Protein AF-A0A8H5KDJ8-F1 (afdb_monomer)

Radius of gyration: 29.82 Å; Cα contacts (8 Å, |Δi|>4): 115; chains: 1; bounding box: 77×49×86 Å

Structure (mmCIF, N/CA/C/O backbone):
data_AF-A0A8H5KDJ8-F1
#
_entry.id   AF-A0A8H5KDJ8-F1
#
loop_
_atom_site.group_PDB
_atom_site.id
_atom_site.type_symbol
_atom_site.label_atom_id
_atom_site.label_alt_id
_atom_site.label_comp_id
_atom_site.label_asym_id
_atom_site.label_entity_id
_atom_site.label_seq_id
_atom_site.pdbx_PDB_ins_code
_atom_site.Cartn_x
_atom_site.Cartn_y
_atom_site.Cartn_z
_atom_site.occupancy
_atom_site.B_iso_or_equiv
_atom_site.auth_seq_id
_atom_site.auth_comp_id
_atom_site.auth_asym_id
_atom_site.auth_atom_id
_atom_site.pdbx_PDB_model_num
ATOM 1 N N . MET A 1 1 ? 24.941 -12.137 -16.148 1.00 37.78 1 MET A N 1
ATOM 2 C CA . MET A 1 1 ? 23.878 -12.342 -15.143 1.00 37.78 1 MET A CA 1
ATOM 3 C C . MET A 1 1 ? 22.574 -12.522 -15.907 1.00 37.78 1 MET A C 1
ATOM 5 O O . MET A 1 1 ? 22.217 -11.586 -16.613 1.00 37.78 1 MET A O 1
ATOM 9 N N . PRO A 1 2 ? 21.933 -13.703 -15.893 1.00 41.03 2 PRO A N 1
ATOM 10 C CA . PRO A 1 2 ? 20.640 -13.880 -16.552 1.00 41.03 2 PRO A CA 1
ATOM 11 C C . PRO A 1 2 ? 19.614 -12.955 -15.890 1.00 41.03 2 PRO A C 1
ATOM 13 O O . PRO A 1 2 ? 19.514 -12.917 -14.663 1.00 41.03 2 PRO A O 1
ATOM 16 N N . GLN A 1 3 ? 18.899 -12.164 -16.691 1.00 50.44 3 GLN A N 1
ATOM 17 C CA . GLN A 1 3 ? 17.773 -11.385 -16.190 1.00 50.44 3 GLN A CA 1
ATOM 18 C C . GLN A 1 3 ? 16.652 -12.367 -15.845 1.00 50.44 3 GLN A C 1
ATOM 20 O O . GLN A 1 3 ? 16.078 -12.988 -16.734 1.00 50.44 3 GLN A O 1
ATOM 25 N N . LEU A 1 4 ? 16.383 -12.552 -14.552 1.00 53.97 4 LEU A N 1
ATOM 26 C CA . LEU A 1 4 ? 15.193 -13.252 -14.078 1.00 53.97 4 LEU A CA 1
ATOM 27 C C . LEU A 1 4 ? 13.969 -12.432 -14.494 1.00 53.97 4 LEU A C 1
ATOM 29 O O . LEU A 1 4 ? 13.607 -11.456 -13.840 1.00 53.97 4 LEU A O 1
ATOM 33 N N . THR A 1 5 ? 13.352 -12.808 -15.608 1.00 63.19 5 THR A N 1
ATOM 34 C CA . THR A 1 5 ? 12.029 -12.323 -15.992 1.00 63.19 5 THR A CA 1
ATOM 35 C C . THR A 1 5 ? 11.000 -13.099 -15.175 1.00 63.19 5 THR A C 1
ATOM 37 O O . THR A 1 5 ? 10.539 -14.151 -15.612 1.00 63.19 5 THR A O 1
ATOM 40 N N . LEU A 1 6 ? 10.682 -12.633 -13.959 1.00 78.38 6 LEU A N 1
ATOM 41 C CA . LEU A 1 6 ? 9.519 -13.159 -13.239 1.00 78.38 6 LEU A CA 1
ATOM 42 C C . LEU A 1 6 ? 8.254 -12.765 -14.010 1.00 78.38 6 LEU A C 1
ATOM 44 O O . LEU A 1 6 ? 7.998 -11.580 -14.230 1.00 78.38 6 LEU A O 1
ATOM 48 N N . ASN A 1 7 ? 7.470 -13.760 -14.410 1.00 85.38 7 ASN A N 1
ATOM 49 C CA . ASN A 1 7 ? 6.150 -13.560 -14.983 1.00 85.38 7 ASN A CA 1
ATOM 50 C C . ASN A 1 7 ? 5.124 -13.492 -13.845 1.00 85.38 7 ASN A C 1
ATOM 52 O O . ASN A 1 7 ? 5.132 -14.332 -12.950 1.00 85.38 7 ASN A O 1
ATOM 56 N N . SER A 1 8 ? 4.233 -12.500 -13.868 1.00 86.31 8 SER A N 1
ATOM 57 C CA . SER A 1 8 ? 3.231 -12.323 -12.812 1.00 86.31 8 SER A CA 1
ATOM 58 C C . SER A 1 8 ? 2.219 -13.468 -12.743 1.00 86.31 8 SER A C 1
ATOM 60 O O . SER A 1 8 ? 1.627 -13.681 -11.690 1.00 86.31 8 SER A O 1
ATOM 62 N N . ALA A 1 9 ? 2.013 -14.192 -13.849 1.00 88.69 9 ALA A N 1
ATOM 63 C CA . ALA A 1 9 ? 1.105 -15.338 -13.907 1.00 88.69 9 ALA A CA 1
ATOM 64 C C . ALA A 1 9 ? 1.587 -16.538 -13.073 1.00 88.69 9 ALA A C 1
ATOM 66 O O . ALA A 1 9 ? 0.766 -17.346 -12.653 1.00 88.69 9 ALA A O 1
ATOM 67 N N . ASP A 1 10 ? 2.895 -16.628 -12.815 1.00 91.31 10 ASP A N 1
ATOM 68 C CA . ASP A 1 10 ? 3.514 -17.739 -12.082 1.00 91.31 10 ASP A CA 1
ATOM 69 C C . ASP A 1 10 ? 3.652 -17.446 -10.577 1.00 91.31 10 ASP A C 1
ATOM 71 O O . ASP A 1 10 ? 4.237 -18.231 -9.832 1.00 91.31 10 ASP A O 1
ATOM 75 N N . ILE A 1 11 ? 3.148 -16.296 -10.124 1.00 92.94 11 ILE A N 1
ATOM 76 C CA . ILE A 1 11 ? 3.270 -15.826 -8.744 1.00 92.94 11 ILE A CA 1
ATOM 77 C C . ILE A 1 11 ? 1.951 -16.041 -8.026 1.00 92.94 11 ILE A C 1
ATOM 79 O O . ILE A 1 11 ? 0.914 -15.558 -8.486 1.00 92.94 11 ILE A O 1
ATOM 83 N N . ASP A 1 12 ? 2.012 -16.703 -6.870 1.00 93.81 12 ASP A N 1
ATOM 84 C CA . ASP A 1 12 ? 0.885 -16.749 -5.947 1.00 93.81 12 ASP A CA 1
ATOM 85 C C . ASP A 1 12 ? 0.607 -15.328 -5.420 1.00 93.81 12 ASP A C 1
ATOM 87 O O . ASP A 1 12 ? 1.445 -14.749 -4.722 1.00 93.81 12 ASP A O 1
ATOM 91 N N . PRO A 1 13 ? -0.555 -14.732 -5.739 1.00 92.19 13 PRO A N 1
ATOM 92 C CA . PRO A 1 13 ? -0.902 -13.399 -5.275 1.00 92.19 13 PRO A CA 1
ATOM 93 C C . PRO A 1 13 ? -1.105 -13.311 -3.764 1.00 92.19 13 PRO A C 1
ATOM 95 O O . PRO A 1 13 ? -1.233 -12.195 -3.271 1.00 92.19 13 PRO A O 1
ATOM 98 N N . LEU A 1 14 ? -1.170 -14.417 -3.021 1.00 92.88 14 LEU A N 1
ATOM 99 C CA . LEU A 1 14 ? -1.292 -14.412 -1.561 1.00 92.88 14 LEU A CA 1
ATOM 100 C C . LEU A 1 14 ? 0.069 -14.471 -0.862 1.00 92.88 14 LEU A C 1
ATOM 102 O O . LEU A 1 14 ? 0.189 -14.001 0.270 1.00 92.88 14 LEU A O 1
ATOM 106 N N . ASP A 1 15 ? 1.110 -14.917 -1.564 1.00 95.44 15 ASP A N 1
ATOM 107 C CA . ASP A 1 15 ? 2.485 -14.902 -1.076 1.00 95.44 15 ASP A CA 1
ATOM 108 C C . ASP A 1 15 ? 3.060 -13.476 -1.129 1.00 95.44 15 ASP A C 1
ATOM 110 O O . ASP A 1 15 ? 3.414 -12.931 -2.181 1.00 95.44 15 ASP A O 1
ATOM 114 N N . THR A 1 16 ? 3.145 -12.852 0.046 1.00 94.44 16 THR A N 1
ATOM 115 C CA . THR A 1 16 ? 3.658 -11.488 0.210 1.00 94.44 16 THR A CA 1
ATOM 116 C C . THR A 1 16 ? 5.099 -11.333 -0.263 1.00 94.44 16 THR A C 1
ATOM 118 O O . THR A 1 16 ? 5.431 -10.317 -0.882 1.00 94.44 16 THR A O 1
ATOM 121 N N . ASP A 1 17 ? 5.953 -12.324 -0.030 1.00 95.56 17 ASP A N 1
ATOM 122 C CA . ASP A 1 17 ? 7.357 -12.237 -0.419 1.00 95.56 17 ASP A CA 1
ATOM 123 C C . ASP A 1 17 ? 7.508 -12.383 -1.933 1.00 95.56 17 ASP A C 1
ATOM 125 O O . ASP A 1 17 ? 8.237 -11.602 -2.558 1.00 95.56 17 ASP A O 1
ATOM 129 N N . ALA A 1 18 ? 6.755 -13.296 -2.551 1.00 94.94 18 ALA A N 1
ATOM 130 C CA . ALA A 1 18 ? 6.752 -13.469 -4.001 1.00 94.94 18 ALA A CA 1
ATOM 131 C C . ALA A 1 18 ? 6.231 -12.215 -4.729 1.00 94.94 18 ALA A C 1
ATOM 133 O O . ALA A 1 18 ? 6.873 -11.731 -5.673 1.00 94.94 18 ALA A O 1
ATOM 134 N N . ARG A 1 19 ? 5.127 -11.612 -4.252 1.00 95.81 19 ARG A N 1
ATOM 135 C CA . ARG A 1 19 ? 4.620 -10.335 -4.791 1.00 95.81 19 ARG A CA 1
ATOM 136 C C . ARG A 1 19 ? 5.674 -9.234 -4.715 1.00 95.81 19 ARG A C 1
ATOM 138 O O . ARG A 1 19 ? 5.934 -8.543 -5.704 1.00 95.81 19 ARG A O 1
ATOM 145 N N . ARG A 1 20 ? 6.316 -9.072 -3.557 1.00 95.88 20 ARG A N 1
ATOM 146 C CA . ARG A 1 20 ? 7.336 -8.034 -3.339 1.00 95.88 20 ARG A CA 1
ATOM 147 C C . ARG A 1 20 ? 8.588 -8.268 -4.158 1.00 95.88 20 ARG A C 1
ATOM 149 O O . ARG A 1 20 ? 9.182 -7.308 -4.648 1.00 95.88 20 ARG A O 1
ATOM 156 N N . GLN A 1 21 ? 8.991 -9.519 -4.346 1.00 95.00 21 GLN A N 1
ATOM 157 C CA . GLN A 1 21 ? 10.106 -9.856 -5.219 1.00 95.00 21 GLN A CA 1
ATOM 158 C C . GLN A 1 21 ? 9.819 -9.425 -6.660 1.00 95.00 21 GLN A C 1
ATOM 160 O O . GLN A 1 21 ? 10.665 -8.778 -7.279 1.00 95.00 21 GLN A O 1
ATOM 165 N N . TYR A 1 22 ? 8.615 -9.695 -7.164 1.00 95.00 22 TYR A N 1
ATOM 166 C CA . TYR A 1 22 ? 8.190 -9.223 -8.480 1.00 95.00 22 TYR A CA 1
ATOM 167 C C . TYR A 1 22 ? 8.171 -7.703 -8.583 1.00 95.00 22 TYR A C 1
ATOM 169 O O . TYR A 1 22 ? 8.773 -7.149 -9.503 1.00 95.00 22 TYR A O 1
ATOM 177 N N . MET A 1 23 ? 7.556 -7.018 -7.613 1.00 95.50 23 MET A N 1
ATOM 178 C CA . MET A 1 23 ? 7.543 -5.554 -7.569 1.00 95.50 23 MET A CA 1
ATOM 179 C C . MET A 1 23 ? 8.962 -4.983 -7.582 1.00 95.50 23 MET A C 1
ATOM 181 O O . MET A 1 23 ? 9.239 -4.057 -8.334 1.00 95.50 23 MET A O 1
ATOM 185 N N . ASN A 1 24 ? 9.885 -5.565 -6.815 1.00 93.69 24 ASN A N 1
ATOM 186 C CA . ASN A 1 24 ? 11.284 -5.143 -6.788 1.00 93.69 24 ASN A CA 1
ATOM 187 C C . ASN A 1 24 ? 11.989 -5.357 -8.134 1.00 93.69 24 ASN A C 1
ATOM 189 O O . ASN A 1 24 ? 12.735 -4.483 -8.573 1.00 93.69 24 ASN A O 1
ATOM 193 N N . VAL A 1 25 ? 11.773 -6.497 -8.798 1.00 93.44 25 VAL A N 1
ATOM 194 C CA . VAL A 1 25 ? 12.332 -6.755 -10.137 1.00 93.44 25 VAL A CA 1
ATOM 195 C C . VAL A 1 25 ? 11.788 -5.752 -11.150 1.00 93.44 25 VAL A C 1
ATOM 197 O O 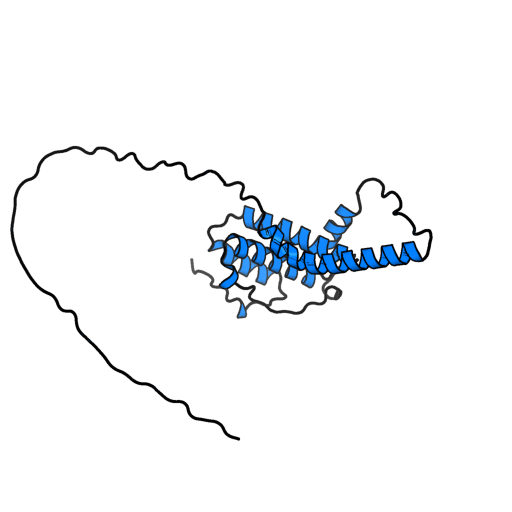. VAL A 1 25 ? 12.568 -5.198 -11.922 1.00 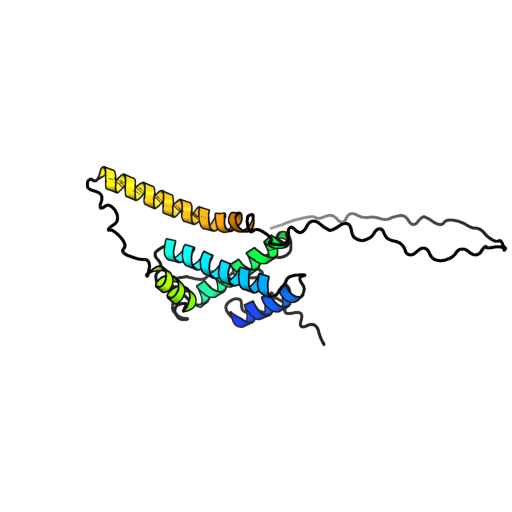93.44 25 VAL A O 1
ATOM 200 N N . PHE A 1 26 ? 10.486 -5.476 -11.109 1.00 93.44 26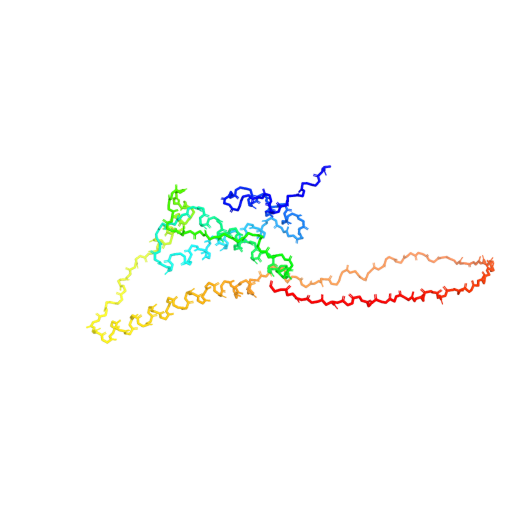 PHE A N 1
ATOM 201 C CA . PHE A 1 26 ? 9.834 -4.500 -11.975 1.00 93.44 26 PHE A CA 1
ATOM 202 C C . PHE A 1 26 ? 10.348 -3.074 -11.715 1.00 93.44 26 PHE A C 1
ATOM 204 O O . PHE A 1 26 ? 10.819 -2.403 -12.629 1.00 93.44 26 PHE A O 1
ATOM 211 N N . PHE A 1 27 ? 10.352 -2.617 -10.460 1.00 93.56 27 PHE A N 1
ATOM 212 C CA . PHE A 1 27 ? 10.782 -1.266 -10.089 1.00 93.56 27 PHE A CA 1
ATOM 213 C C . PHE A 1 27 ? 12.260 -0.994 -10.369 1.00 93.56 27 PHE A C 1
ATOM 215 O O . PHE A 1 27 ? 12.601 0.129 -10.727 1.00 93.56 27 PHE A O 1
ATOM 222 N N . ARG A 1 28 ? 13.136 -2.005 -10.293 1.00 92.50 28 ARG A N 1
ATOM 223 C CA . ARG A 1 28 ? 14.555 -1.869 -10.673 1.00 92.50 28 ARG A CA 1
ATOM 224 C C . ARG A 1 28 ? 14.775 -1.546 -12.151 1.00 92.50 28 ARG A C 1
ATOM 226 O O . ARG A 1 28 ? 15.856 -1.087 -12.504 1.00 92.50 28 ARG A O 1
ATOM 233 N N . GLN A 1 29 ? 13.792 -1.814 -13.007 1.00 91.50 29 GLN A N 1
ATOM 234 C CA . GLN A 1 29 ? 13.855 -1.490 -14.435 1.00 91.50 29 GLN A CA 1
ATOM 235 C C . GLN A 1 29 ? 13.406 -0.049 -14.719 1.00 91.50 29 GLN A C 1
ATOM 237 O O . GLN A 1 29 ? 13.571 0.438 -15.835 1.00 91.50 29 GLN A O 1
ATOM 242 N N . LEU A 1 30 ? 12.835 0.633 -13.724 1.00 90.88 30 LEU A N 1
ATOM 243 C CA . LEU A 1 30 ? 12.333 1.995 -13.843 1.00 90.88 30 LEU A CA 1
ATOM 244 C C . LEU A 1 30 ? 13.392 3.000 -13.366 1.00 90.88 30 LEU A C 1
ATOM 246 O O . LEU A 1 30 ? 14.192 2.683 -12.484 1.00 90.88 30 LEU A O 1
ATOM 250 N N . PRO A 1 31 ? 13.388 4.236 -13.892 1.00 88.81 31 PRO A N 1
ATOM 251 C CA . PRO A 1 31 ? 14.306 5.288 -13.464 1.00 88.81 31 PRO A CA 1
ATOM 252 C C . PRO A 1 31 ? 13.843 5.916 -12.136 1.00 88.81 31 PRO A C 1
ATOM 254 O O . PRO A 1 31 ? 13.504 7.096 -12.085 1.00 88.81 31 PRO A O 1
ATOM 257 N N . ILE A 1 32 ? 13.775 5.119 -11.066 1.00 89.56 32 ILE A N 1
ATOM 258 C CA . ILE A 1 32 ? 13.344 5.555 -9.731 1.00 89.56 32 ILE A CA 1
ATOM 259 C C . ILE A 1 32 ? 14.351 5.170 -8.651 1.00 89.56 32 ILE A C 1
ATOM 261 O O . ILE A 1 32 ? 15.030 4.148 -8.743 1.00 89.56 32 ILE A O 1
ATOM 265 N N . SER A 1 33 ? 14.437 5.993 -7.607 1.00 88.44 33 SER A N 1
ATOM 266 C CA . SER A 1 33 ? 15.278 5.716 -6.445 1.00 88.44 33 SER A CA 1
ATOM 267 C C . SER A 1 33 ? 14.622 4.706 -5.501 1.00 88.44 33 SER A C 1
ATOM 269 O O . SER A 1 33 ? 13.399 4.558 -5.453 1.00 88.44 33 SER A O 1
ATOM 271 N N . LEU A 1 34 ? 15.447 4.032 -4.696 1.00 90.00 34 LEU A N 1
ATOM 272 C CA . LEU A 1 34 ? 14.965 3.182 -3.606 1.00 90.00 34 LEU A CA 1
ATOM 273 C C . LEU A 1 34 ? 14.179 3.992 -2.561 1.00 90.00 34 LEU A C 1
ATOM 275 O O . LEU A 1 34 ? 13.194 3.495 -2.017 1.00 90.00 34 LEU A O 1
ATOM 279 N N . ASP A 1 35 ? 14.579 5.242 -2.330 1.00 89.25 35 ASP A N 1
ATOM 280 C CA . ASP A 1 35 ? 13.916 6.152 -1.392 1.00 89.25 35 ASP A CA 1
ATOM 281 C C . ASP A 1 35 ? 12.470 6.427 -1.805 1.00 89.25 35 ASP A C 1
ATOM 283 O O . ASP A 1 35 ? 11.580 6.425 -0.960 1.00 89.25 35 ASP A O 1
ATOM 287 N N . LEU A 1 36 ? 12.202 6.551 -3.109 1.00 86.56 36 LEU A N 1
ATOM 288 C CA . LEU A 1 36 ? 10.837 6.700 -3.608 1.00 86.56 36 LEU A CA 1
ATOM 289 C C . LEU A 1 36 ? 9.976 5.463 -3.302 1.00 86.56 36 LEU A C 1
ATOM 291 O O . LEU A 1 36 ? 8.794 5.585 -2.984 1.00 86.56 36 LEU A O 1
ATOM 295 N N . ILE A 1 37 ? 10.553 4.261 -3.394 1.00 90.06 37 ILE A N 1
ATOM 296 C CA . ILE A 1 37 ? 9.846 3.010 -3.079 1.00 90.06 37 ILE A CA 1
ATOM 297 C C . ILE A 1 37 ? 9.545 2.941 -1.574 1.00 90.06 37 ILE A C 1
ATOM 299 O O . ILE A 1 37 ? 8.441 2.562 -1.178 1.00 90.06 37 ILE A O 1
ATOM 303 N N . GLN A 1 38 ? 10.503 3.344 -0.735 1.00 93.81 38 GLN A N 1
ATOM 304 C CA . GLN A 1 38 ? 10.337 3.445 0.719 1.00 93.81 38 GLN A CA 1
ATOM 305 C C . GLN A 1 38 ? 9.248 4.461 1.095 1.00 93.81 38 GLN A C 1
ATOM 307 O O . GLN A 1 38 ? 8.343 4.136 1.865 1.00 93.81 38 GLN A O 1
ATOM 312 N N . GLU A 1 39 ? 9.283 5.657 0.506 1.00 90.12 39 GLU A N 1
ATOM 313 C CA . GLU A 1 39 ? 8.279 6.710 0.690 1.00 90.12 39 GLU A CA 1
ATOM 314 C C . GLU A 1 39 ? 6.881 6.218 0.289 1.00 90.12 39 GLU A C 1
ATOM 316 O O . GLU A 1 39 ? 5.921 6.357 1.053 1.00 90.12 39 GLU A O 1
ATOM 321 N N . ALA A 1 40 ? 6.770 5.553 -0.867 1.00 91.12 40 ALA A N 1
ATOM 322 C CA . ALA A 1 40 ? 5.522 4.950 -1.320 1.00 91.12 40 ALA A CA 1
ATOM 323 C C . ALA A 1 40 ? 5.005 3.887 -0.341 1.00 91.12 40 ALA A C 1
ATOM 325 O O . ALA A 1 40 ? 3.799 3.824 -0.106 1.00 91.12 40 ALA A O 1
ATOM 326 N N . ARG A 1 41 ? 5.889 3.083 0.268 1.00 95.94 41 ARG A N 1
ATOM 327 C CA . ARG A 1 41 ? 5.514 2.090 1.288 1.00 95.94 41 ARG A CA 1
ATOM 328 C C . ARG A 1 41 ? 4.992 2.739 2.561 1.00 95.94 41 ARG A C 1
ATOM 330 O O . ARG A 1 41 ? 3.917 2.359 3.020 1.00 95.94 41 ARG A O 1
ATOM 337 N N . VAL A 1 42 ? 5.705 3.724 3.109 1.00 94.12 42 VAL A N 1
ATOM 338 C CA . VAL A 1 42 ? 5.253 4.468 4.297 1.00 94.12 42 VAL A CA 1
ATOM 339 C C . VAL A 1 42 ? 3.884 5.088 4.033 1.00 94.12 42 VAL A C 1
ATOM 341 O O . VAL A 1 42 ? 2.967 4.947 4.843 1.00 94.12 42 VAL A O 1
ATOM 344 N N . LYS A 1 43 ? 3.714 5.706 2.857 1.00 92.25 43 LYS A N 1
ATOM 345 C CA . LYS A 1 43 ? 2.440 6.305 2.473 1.00 92.25 43 LYS A CA 1
ATOM 346 C C . LYS A 1 43 ? 1.339 5.264 2.314 1.00 92.25 43 LYS A C 1
ATOM 348 O O . LYS A 1 43 ? 0.243 5.471 2.818 1.00 92.25 43 LYS A O 1
ATOM 353 N N . ALA A 1 44 ? 1.610 4.145 1.651 1.00 94.88 44 ALA A N 1
ATOM 354 C CA . ALA A 1 44 ? 0.641 3.071 1.470 1.00 94.88 44 ALA A CA 1
ATOM 355 C C . ALA A 1 44 ? 0.131 2.516 2.806 1.00 94.88 44 ALA A C 1
ATOM 357 O O . ALA A 1 44 ? -1.079 2.381 2.977 1.00 94.88 44 ALA A O 1
ATOM 358 N N . VAL A 1 45 ? 1.034 2.276 3.764 1.00 96.12 45 VAL A N 1
ATOM 359 C CA . VAL A 1 45 ? 0.676 1.850 5.126 1.00 96.12 45 VAL A CA 1
ATOM 360 C C . VAL A 1 45 ? -0.206 2.896 5.804 1.00 96.12 45 VAL A C 1
ATOM 362 O O . VAL A 1 45 ? -1.273 2.558 6.301 1.00 96.12 45 VAL A O 1
ATOM 365 N N . GLU A 1 46 ? 0.187 4.173 5.786 1.00 92.75 46 GLU A N 1
ATOM 366 C CA . GLU A 1 46 ? -0.605 5.251 6.391 1.00 92.75 46 GLU A CA 1
ATOM 367 C C . GLU A 1 46 ? -2.028 5.309 5.814 1.00 92.75 46 GLU A C 1
ATOM 369 O O . GLU A 1 46 ? -3.007 5.413 6.555 1.00 92.75 46 GLU A O 1
ATOM 374 N N . LEU A 1 47 ? -2.148 5.252 4.487 1.00 90.94 47 LEU A N 1
ATOM 375 C CA . LEU A 1 47 ? -3.425 5.371 3.795 1.00 90.94 47 LEU A CA 1
ATOM 376 C C . LEU A 1 47 ? -4.338 4.172 4.062 1.00 90.94 47 LEU A C 1
ATOM 378 O O . LEU A 1 47 ? -5.514 4.365 4.375 1.00 90.94 47 LEU A O 1
ATOM 382 N N . GLN A 1 48 ? -3.793 2.957 3.980 1.00 94.50 48 GLN A N 1
ATOM 383 C CA . GLN A 1 48 ? -4.552 1.738 4.238 1.00 94.50 48 GLN A CA 1
ATOM 384 C C . GLN A 1 48 ? -5.007 1.678 5.696 1.00 94.50 48 GLN A C 1
ATOM 386 O O . GLN A 1 48 ? -6.175 1.408 5.971 1.00 94.50 48 GLN A O 1
ATOM 391 N N . SER A 1 49 ? -4.125 2.011 6.639 1.00 95.31 49 SER A N 1
ATOM 392 C CA . SER A 1 49 ? -4.483 2.017 8.053 1.00 95.31 49 SER A CA 1
ATOM 393 C C . SER A 1 49 ? -5.540 3.074 8.384 1.00 95.31 49 SER A C 1
ATOM 395 O O . SER A 1 49 ? -6.488 2.783 9.111 1.00 95.31 49 SER A O 1
ATOM 397 N N . LYS A 1 50 ? -5.455 4.282 7.806 1.00 91.75 50 LYS A N 1
ATOM 398 C CA . LYS A 1 50 ? -6.507 5.305 7.957 1.00 91.75 50 LYS A CA 1
ATOM 399 C C . LYS A 1 50 ? -7.857 4.827 7.435 1.00 91.75 50 LYS A C 1
ATOM 401 O O . LYS A 1 50 ? -8.867 5.069 8.090 1.00 91.75 50 LYS A O 1
ATOM 406 N N . HIS A 1 51 ? -7.874 4.165 6.279 1.00 89.00 51 HIS A N 1
ATOM 407 C CA . HIS A 1 51 ? -9.093 3.618 5.692 1.00 89.00 51 HIS A CA 1
ATOM 408 C C . HIS A 1 51 ? -9.748 2.583 6.620 1.00 89.00 51 HIS A C 1
ATOM 410 O O . HIS A 1 51 ? -10.908 2.752 6.993 1.00 89.00 51 HIS A O 1
ATOM 416 N N . LEU A 1 52 ? -8.983 1.590 7.079 1.00 91.12 52 LEU A N 1
ATOM 417 C CA . LEU A 1 52 ? -9.486 0.513 7.939 1.00 91.12 52 LEU A CA 1
ATOM 418 C C . LEU A 1 52 ? -9.913 1.014 9.325 1.00 91.12 52 LEU A C 1
ATOM 420 O O . LEU A 1 52 ? -10.969 0.640 9.833 1.00 91.12 52 LEU A O 1
ATOM 424 N N . ALA A 1 53 ? -9.146 1.929 9.922 1.00 91.56 53 ALA A N 1
ATOM 425 C CA . ALA A 1 53 ? -9.535 2.567 11.176 1.00 91.56 53 ALA A CA 1
ATOM 426 C C . ALA A 1 53 ? -10.811 3.413 11.017 1.00 91.56 53 ALA A C 1
ATOM 428 O O . ALA A 1 53 ? -11.654 3.431 11.914 1.00 91.56 53 ALA A O 1
ATOM 429 N N . GLY A 1 54 ? -10.984 4.081 9.869 1.00 86.50 54 GLY A N 1
ATOM 430 C CA . GLY A 1 54 ? -12.203 4.814 9.517 1.00 86.50 54 GLY A CA 1
ATOM 431 C C . GLY A 1 54 ? -13.436 3.917 9.378 1.00 86.50 54 GLY A C 1
ATOM 432 O O . GLY A 1 54 ? -14.541 4.350 9.698 1.00 86.50 54 GLY A O 1
ATOM 433 N N . GLN A 1 55 ? -13.245 2.653 8.993 1.00 86.75 55 GLN A N 1
ATOM 434 C CA . GLN A 1 55 ? -14.284 1.614 8.994 1.00 86.75 55 GLN A CA 1
ATOM 435 C C . GLN A 1 55 ? -14.563 1.036 10.395 1.00 86.75 55 GLN A C 1
ATOM 437 O O . GLN A 1 55 ? -15.455 0.207 10.559 1.00 86.75 55 GLN A O 1
ATOM 442 N N . GLY A 1 56 ? -13.834 1.480 11.423 1.00 89.00 56 GLY A N 1
ATOM 443 C CA . GLY A 1 56 ? -13.993 1.015 12.800 1.00 89.00 56 GLY A CA 1
ATOM 444 C C . GLY A 1 56 ? -13.267 -0.295 13.109 1.00 89.00 56 GLY A C 1
ATOM 445 O O . GLY A 1 56 ? -13.443 -0.835 14.206 1.00 89.00 56 GLY A O 1
ATOM 446 N N . LEU A 1 57 ? -12.439 -0.793 12.187 1.00 89.81 57 LEU A N 1
ATOM 447 C CA . LEU A 1 57 ? -11.646 -1.997 12.400 1.00 89.81 57 LEU A CA 1
ATOM 448 C C . LEU A 1 57 ? -10.509 -1.716 13.385 1.00 89.81 57 LEU A C 1
ATOM 450 O O . LEU A 1 57 ? -9.842 -0.681 13.329 1.00 89.81 57 LEU A O 1
ATOM 454 N N . ARG A 1 58 ? -10.302 -2.656 14.309 1.00 91.19 58 ARG A N 1
ATOM 455 C CA . ARG A 1 58 ? -9.216 -2.622 15.309 1.00 91.19 58 ARG A CA 1
ATOM 456 C C . ARG A 1 58 ? -8.144 -3.668 15.046 1.00 91.19 58 ARG A C 1
ATOM 458 O O . ARG A 1 58 ? -7.001 -3.493 15.448 1.00 91.19 58 ARG A O 1
ATOM 465 N N . GLU A 1 59 ? -8.532 -4.735 14.365 1.00 94.50 59 GLU A N 1
ATOM 466 C CA . GLU A 1 59 ? -7.666 -5.786 13.857 1.00 94.50 59 GLU A CA 1
ATOM 467 C C . GLU A 1 59 ? -8.104 -6.090 12.426 1.00 94.50 59 GLU A C 1
ATOM 469 O O . GLU A 1 59 ? -9.264 -5.879 12.071 1.00 94.50 59 GLU A O 1
ATOM 474 N N . VAL A 1 60 ? -7.159 -6.533 11.608 1.00 94.75 60 VAL A N 1
ATOM 475 C CA . VAL A 1 60 ? -7.361 -6.849 10.193 1.00 94.75 60 VAL A CA 1
ATOM 476 C C . VAL A 1 60 ? -6.471 -8.028 9.841 1.00 94.75 60 VAL A C 1
ATOM 478 O O . VAL A 1 60 ? -5.386 -8.155 10.413 1.00 94.75 60 VAL A O 1
ATOM 481 N N . SER A 1 61 ? -6.907 -8.863 8.904 1.00 96.31 61 SER A N 1
ATOM 482 C CA . SER A 1 61 ? -6.097 -9.947 8.351 1.00 96.31 61 SER A CA 1
ATOM 483 C C . SER A 1 61 ? -4.741 -9.437 7.853 1.00 96.31 61 SER A C 1
ATOM 485 O O . SER A 1 61 ? -4.659 -8.422 7.154 1.00 96.31 61 SER A O 1
ATOM 487 N N . GLU A 1 62 ? -3.664 -10.138 8.213 1.00 96.12 62 GLU A N 1
ATOM 488 C CA . GLU A 1 62 ? -2.311 -9.814 7.751 1.00 96.12 62 GLU A CA 1
ATOM 489 C C . GLU A 1 62 ? -2.212 -9.882 6.225 1.00 96.12 62 GLU A C 1
ATOM 491 O O . GLU A 1 62 ? -1.762 -8.929 5.591 1.00 96.12 62 GLU A O 1
ATOM 496 N N . VAL A 1 63 ? -2.723 -10.961 5.628 1.00 94.50 63 VAL A N 1
ATOM 497 C CA . VAL A 1 63 ? -2.685 -11.175 4.175 1.00 94.50 63 VAL A CA 1
ATOM 498 C C . VAL A 1 63 ? -3.458 -10.080 3.442 1.00 94.50 63 VAL A C 1
ATOM 500 O O . VAL A 1 63 ? -2.942 -9.507 2.482 1.00 94.50 63 VAL A O 1
ATOM 503 N N . TYR A 1 64 ? -4.658 -9.735 3.924 1.00 95.06 64 TYR A N 1
ATOM 504 C CA . TYR A 1 64 ? -5.445 -8.627 3.374 1.00 95.06 64 TYR A CA 1
ATOM 505 C C . TYR A 1 64 ? -4.673 -7.305 3.431 1.00 95.06 64 TYR A C 1
ATOM 507 O O . TYR A 1 64 ? -4.572 -6.586 2.432 1.00 95.06 64 TYR A O 1
ATOM 515 N N . PHE A 1 65 ? -4.119 -6.978 4.601 1.00 96.62 65 PHE A N 1
ATOM 516 C CA . PHE A 1 65 ? -3.444 -5.706 4.816 1.00 96.62 65 PHE A CA 1
ATOM 517 C C . PHE A 1 65 ? -2.215 -5.562 3.921 1.00 96.62 65 PHE A C 1
ATOM 519 O O . PHE A 1 65 ? -2.092 -4.572 3.197 1.00 96.62 65 PHE A O 1
ATOM 526 N N . GLU A 1 66 ? -1.332 -6.561 3.927 1.00 97.31 66 GLU A N 1
ATOM 527 C CA . GLU A 1 66 ? -0.101 -6.545 3.139 1.00 97.31 66 GLU A CA 1
ATOM 528 C C . GLU A 1 66 ? -0.404 -6.507 1.634 1.00 97.31 66 GLU A C 1
ATOM 530 O O . GLU A 1 66 ? 0.219 -5.733 0.904 1.00 97.31 66 GLU A O 1
ATOM 535 N N . TYR A 1 67 ? -1.415 -7.252 1.169 1.00 95.75 67 TYR A N 1
ATOM 536 C CA . TYR A 1 67 ? -1.854 -7.210 -0.227 1.00 95.75 67 TYR A CA 1
ATOM 537 C C . TYR A 1 67 ? -2.287 -5.799 -0.649 1.00 95.75 67 TYR A C 1
ATOM 539 O O . TYR A 1 67 ? -1.825 -5.278 -1.668 1.00 95.75 67 TYR A O 1
ATOM 547 N N . HIS A 1 68 ? -3.133 -5.134 0.142 1.00 95.56 68 HIS A N 1
ATOM 548 C CA . HIS A 1 68 ? -3.609 -3.790 -0.192 1.00 95.56 68 HIS A CA 1
ATOM 549 C C . HIS A 1 68 ? -2.534 -2.703 -0.050 1.00 95.56 68 HIS A C 1
ATOM 551 O O . HIS A 1 68 ? -2.550 -1.721 -0.806 1.00 95.56 68 HIS A O 1
ATOM 557 N N . VAL A 1 69 ? -1.566 -2.884 0.852 1.00 96.75 69 VAL A N 1
ATOM 558 C CA . VAL A 1 69 ? -0.363 -2.044 0.904 1.00 96.75 69 VAL A CA 1
ATOM 559 C C . VAL A 1 69 ? 0.433 -2.186 -0.394 1.00 96.75 69 VAL A C 1
ATOM 561 O O . VAL A 1 69 ? 0.730 -1.172 -1.026 1.00 96.75 69 VAL A O 1
ATOM 564 N N . ASP A 1 70 ? 0.711 -3.411 -0.846 1.00 97.50 70 ASP A N 1
ATOM 565 C CA . ASP A 1 70 ? 1.464 -3.667 -2.080 1.00 97.50 70 ASP A CA 1
ATOM 566 C C . ASP A 1 70 ? 0.746 -3.082 -3.320 1.00 97.50 70 ASP A C 1
ATOM 568 O O . ASP A 1 70 ? 1.364 -2.383 -4.133 1.00 97.50 70 ASP A O 1
ATOM 572 N N . VAL A 1 71 ? -0.581 -3.259 -3.419 1.00 95.19 71 VAL A N 1
ATOM 573 C CA . VAL A 1 71 ? -1.432 -2.628 -4.452 1.00 95.19 71 VAL A CA 1
ATOM 574 C C . VAL A 1 71 ? -1.276 -1.106 -4.440 1.00 95.19 71 VAL A C 1
ATOM 576 O O . VAL A 1 71 ? -1.190 -0.464 -5.493 1.00 95.19 71 VAL A O 1
ATOM 579 N N . THR A 1 72 ? -1.264 -0.503 -3.251 1.00 95.06 72 THR A N 1
ATOM 580 C CA . THR A 1 72 ? -1.173 0.950 -3.097 1.00 95.06 72 THR A CA 1
ATOM 581 C C . THR A 1 72 ? 0.212 1.461 -3.486 1.00 95.06 72 THR A C 1
ATOM 583 O O . THR A 1 72 ? 0.295 2.433 -4.237 1.00 95.06 72 THR A O 1
ATOM 586 N N . ILE A 1 73 ? 1.288 0.777 -3.08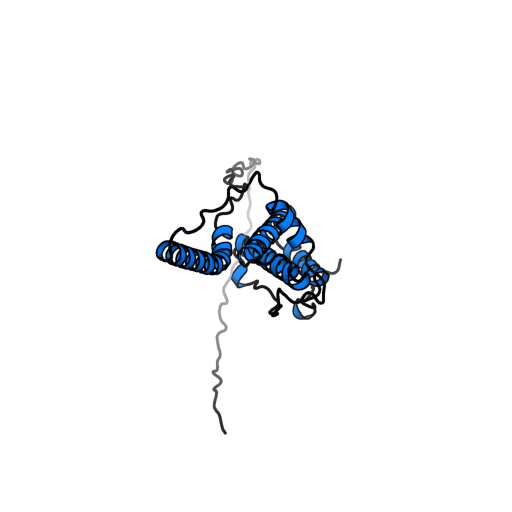2 1.00 95.81 73 ILE A N 1
ATOM 587 C CA . ILE A 1 73 ? 2.666 1.083 -3.509 1.00 95.81 73 ILE A CA 1
ATOM 588 C C . ILE A 1 73 ? 2.762 1.066 -5.035 1.00 95.81 73 ILE A C 1
ATOM 590 O O . ILE A 1 73 ? 3.229 2.037 -5.636 1.00 95.81 73 ILE A O 1
ATOM 594 N N . TRP A 1 74 ? 2.268 -0.006 -5.666 1.00 95.25 74 TRP A N 1
ATOM 595 C CA . TRP A 1 74 ? 2.240 -0.132 -7.121 1.00 95.25 74 TRP A CA 1
ATOM 596 C C . TRP A 1 74 ? 1.559 1.070 -7.765 1.00 95.25 74 TRP A C 1
ATOM 598 O O . TRP A 1 74 ? 2.155 1.747 -8.603 1.00 95.25 74 TRP A O 1
ATOM 608 N N . ARG A 1 75 ? 0.333 1.385 -7.328 1.00 91.88 75 ARG A N 1
ATOM 609 C CA . ARG A 1 75 ? -0.463 2.500 -7.857 1.00 91.88 75 ARG A CA 1
ATOM 610 C C . ARG A 1 75 ? 0.235 3.847 -7.691 1.00 91.88 75 ARG A C 1
ATOM 612 O O . ARG A 1 75 ? 0.201 4.639 -8.630 1.00 91.88 75 ARG A O 1
ATOM 619 N N . LEU A 1 76 ? 0.858 4.111 -6.541 1.00 89.38 76 LEU A N 1
ATOM 620 C CA . LEU A 1 76 ? 1.596 5.353 -6.294 1.00 89.38 76 LEU A CA 1
ATOM 621 C C . LEU A 1 76 ? 2.756 5.513 -7.286 1.00 89.38 76 LEU A C 1
ATOM 623 O O . LEU A 1 76 ? 2.868 6.557 -7.932 1.00 89.38 76 LEU A O 1
ATOM 627 N N . ILE A 1 77 ? 3.561 4.465 -7.469 1.00 89.25 77 ILE A N 1
ATOM 628 C CA . ILE A 1 77 ? 4.739 4.496 -8.344 1.00 89.25 77 ILE A CA 1
ATOM 629 C C . ILE A 1 77 ? 4.338 4.604 -9.818 1.00 89.25 77 ILE A C 1
ATOM 631 O O . ILE A 1 77 ? 4.765 5.535 -10.505 1.00 89.25 77 ILE A O 1
ATOM 635 N N . VAL A 1 78 ? 3.476 3.709 -10.321 1.00 89.00 78 VAL A N 1
ATOM 636 C CA . VAL A 1 78 ? 3.103 3.719 -11.750 1.00 89.00 78 VAL A CA 1
ATOM 637 C C . VAL A 1 78 ? 2.354 4.992 -12.137 1.00 89.00 78 VAL A C 1
ATOM 639 O O . VAL A 1 78 ? 2.435 5.433 -13.283 1.00 89.00 78 VAL A O 1
ATOM 642 N N . LYS A 1 79 ? 1.632 5.609 -11.194 1.00 86.88 79 LYS A N 1
ATOM 643 C CA . LYS A 1 79 ? 0.982 6.903 -11.408 1.00 86.88 79 LYS A CA 1
ATOM 644 C C . LYS A 1 79 ? 1.982 8.051 -11.447 1.00 86.88 79 LYS A C 1
ATOM 646 O O . LYS A 1 79 ? 1.849 8.901 -12.323 1.00 86.88 79 LYS A O 1
ATOM 651 N N . ARG A 1 80 ? 2.975 8.075 -10.550 1.00 84.56 80 ARG A N 1
ATOM 652 C CA . ARG A 1 80 ? 4.029 9.105 -10.550 1.00 84.56 80 ARG A CA 1
ATOM 653 C C . ARG A 1 80 ? 4.801 9.121 -11.867 1.00 84.56 80 ARG A C 1
ATOM 655 O O . ARG A 1 80 ? 5.111 10.186 -12.382 1.00 84.56 80 ARG A O 1
ATOM 662 N N . LEU A 1 81 ? 5.033 7.944 -12.439 1.00 82.94 81 LEU A N 1
ATOM 663 C CA . LEU A 1 81 ? 5.685 7.783 -13.739 1.00 82.94 81 LEU A CA 1
ATOM 664 C C . LEU A 1 81 ? 4.732 7.941 -14.934 1.00 82.94 81 LEU A C 1
ATOM 666 O O . LEU A 1 81 ? 5.165 7.840 -16.075 1.00 82.94 81 LEU A O 1
ATOM 670 N N . MET A 1 82 ? 3.436 8.167 -14.694 1.00 85.88 82 MET A N 1
ATOM 671 C CA . MET A 1 82 ? 2.396 8.272 -15.727 1.00 85.88 82 MET A CA 1
ATOM 672 C C . MET A 1 82 ? 2.266 7.030 -16.631 1.00 85.88 82 MET A C 1
ATOM 674 O O . MET A 1 82 ? 1.775 7.115 -17.755 1.00 85.88 82 MET A O 1
ATOM 678 N N . ILE A 1 83 ? 2.638 5.849 -16.129 1.00 85.38 83 ILE A N 1
ATOM 679 C CA . ILE A 1 83 ? 2.608 4.574 -16.870 1.00 85.38 83 ILE A CA 1
ATOM 680 C C . ILE A 1 83 ? 1.450 3.653 -16.458 1.00 85.38 83 ILE A C 1
ATOM 682 O O . ILE A 1 83 ? 1.415 2.488 -16.856 1.00 85.38 83 ILE A O 1
ATOM 686 N N . THR A 1 84 ? 0.479 4.159 -15.688 1.00 84.69 84 THR A N 1
ATOM 687 C CA . THR A 1 84 ? -0.648 3.378 -15.140 1.00 84.69 84 THR A CA 1
ATOM 688 C C . THR A 1 84 ? -1.436 2.616 -16.205 1.00 84.69 84 THR A C 1
ATOM 690 O O . THR A 1 84 ? -1.847 1.488 -15.962 1.00 84.69 84 THR A O 1
ATOM 693 N N . LYS A 1 85 ? -1.630 3.201 -17.396 1.00 82.81 85 LYS A N 1
ATOM 694 C CA . LYS A 1 85 ? -2.405 2.578 -18.485 1.00 82.81 85 LYS A CA 1
ATOM 695 C C . LYS A 1 85 ? -1.803 1.249 -18.953 1.00 82.81 85 LYS A C 1
ATOM 697 O O . LYS A 1 85 ? -2.543 0.347 -19.322 1.00 82.81 85 LYS A O 1
ATOM 702 N N . TYR A 1 86 ? -0.477 1.155 -18.957 1.00 87.19 86 TYR A N 1
ATOM 703 C CA . TYR A 1 86 ? 0.250 0.005 -19.497 1.00 87.19 86 TYR A CA 1
ATOM 704 C C . TYR A 1 86 ? 0.700 -0.972 -18.411 1.00 87.19 86 TYR A C 1
ATOM 706 O O . TYR A 1 86 ? 1.131 -2.072 -18.729 1.00 87.19 86 TYR A O 1
ATOM 714 N N . ASN A 1 87 ? 0.591 -0.576 -17.142 1.00 89.56 87 ASN A N 1
ATOM 715 C CA . ASN A 1 87 ? 1.081 -1.343 -16.002 1.00 89.56 87 ASN A CA 1
ATOM 716 C C . ASN A 1 87 ? -0.009 -1.425 -14.922 1.00 89.56 87 ASN A C 1
ATOM 718 O O . ASN A 1 87 ? 0.140 -0.840 -13.840 1.00 89.56 87 ASN A O 1
ATOM 722 N N . PRO A 1 88 ? -1.147 -2.086 -15.214 1.00 91.44 88 PRO A N 1
ATOM 723 C CA . PRO A 1 88 ? -2.138 -2.373 -14.190 1.00 91.44 88 PRO A CA 1
ATOM 724 C C . PRO A 1 88 ? -1.540 -3.303 -13.129 1.00 91.44 88 PRO A C 1
ATOM 726 O O . PRO A 1 88 ? -0.569 -4.015 -13.379 1.00 91.44 88 PRO A O 1
ATOM 729 N N . TRP A 1 89 ? -2.134 -3.297 -11.938 1.00 92.44 89 TRP A N 1
ATOM 730 C CA . TRP A 1 89 ? -1.816 -4.310 -10.936 1.00 92.44 89 TRP A CA 1
ATOM 731 C C . TRP A 1 89 ? -2.158 -5.701 -11.507 1.00 92.44 89 TRP A C 1
ATOM 733 O O . TRP A 1 89 ? -3.271 -5.864 -12.016 1.00 92.44 89 TRP A O 1
ATOM 743 N N . PRO A 1 90 ? -1.231 -6.676 -11.480 1.00 92.06 90 PRO A N 1
ATOM 744 C CA . PRO A 1 90 ? -1.359 -7.881 -12.299 1.00 92.06 90 PRO A CA 1
ATOM 745 C C . PRO A 1 90 ? -2.303 -8.941 -11.721 1.00 92.06 90 PRO A C 1
ATOM 7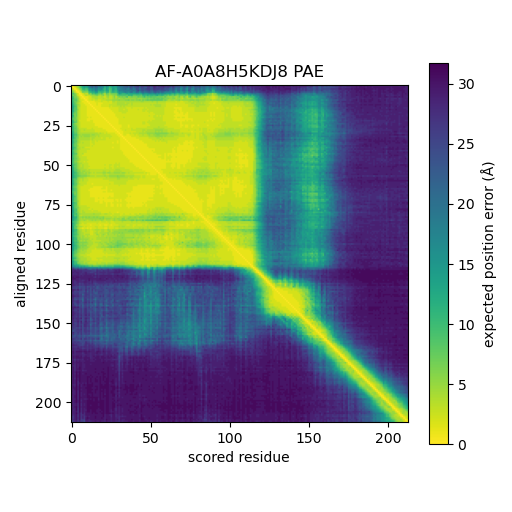47 O O . PRO A 1 90 ? -2.688 -9.860 -12.441 1.00 92.06 90 PRO A O 1
ATOM 750 N N . TRP A 1 91 ? -2.696 -8.823 -10.451 1.00 91.56 91 TRP A N 1
ATOM 751 C CA . TRP A 1 91 ? -3.520 -9.825 -9.777 1.00 91.56 91 TRP A CA 1
ATOM 752 C C . TRP A 1 91 ? -4.888 -9.272 -9.401 1.00 91.56 91 TRP A C 1
ATOM 754 O O . TRP A 1 91 ? -5.003 -8.158 -8.900 1.00 91.56 91 TRP A O 1
ATOM 764 N N . ASN A 1 92 ? -5.929 -10.078 -9.578 1.00 88.88 92 ASN A N 1
ATOM 765 C CA . ASN A 1 92 ? -7.277 -9.754 -9.129 1.00 88.88 92 ASN A CA 1
ATOM 766 C C . ASN A 1 92 ? -7.737 -10.832 -8.146 1.00 88.88 92 ASN A C 1
ATOM 768 O O . ASN A 1 92 ? -8.218 -11.882 -8.568 1.00 88.88 92 ASN A O 1
ATOM 772 N N . VAL A 1 93 ? -7.533 -10.589 -6.851 1.00 86.38 93 VAL A N 1
ATOM 773 C CA . VAL A 1 93 ? -7.982 -11.486 -5.779 1.00 86.38 93 VAL A CA 1
ATOM 774 C C . VAL A 1 93 ? -8.928 -10.750 -4.843 1.00 86.38 93 VAL A C 1
ATOM 776 O O . VAL A 1 93 ? -8.756 -9.561 -4.581 1.00 86.38 93 VAL A O 1
ATOM 779 N N . SER A 1 94 ? -9.936 -11.472 -4.359 1.00 87.50 94 SER A N 1
ATOM 780 C CA . SER A 1 94 ? -10.850 -10.998 -3.324 1.00 87.50 94 SER A CA 1
ATOM 781 C C . SER A 1 94 ? -10.373 -11.547 -1.990 1.00 87.50 94 SER A C 1
ATOM 783 O O . SER A 1 94 ? -10.243 -12.761 -1.845 1.00 87.50 94 SER A O 1
ATOM 785 N N . LEU A 1 95 ? -10.119 -10.660 -1.037 1.00 86.31 95 LEU A N 1
ATOM 786 C CA . LEU A 1 95 ? -9.681 -10.999 0.311 1.00 86.31 95 LEU A CA 1
ATOM 787 C C . LEU A 1 95 ? -10.697 -10.447 1.303 1.00 86.31 95 LEU A C 1
ATOM 789 O O . LEU A 1 95 ? -11.208 -9.351 1.090 1.00 86.31 95 LEU A O 1
ATOM 793 N N . ASP A 1 96 ? -10.978 -11.208 2.355 1.00 84.88 96 ASP A N 1
ATOM 794 C CA . ASP A 1 96 ? -11.804 -10.751 3.472 1.00 84.88 96 ASP A CA 1
ATOM 795 C C . ASP A 1 96 ? -10.896 -10.119 4.530 1.00 84.88 96 ASP A C 1
ATOM 797 O O . ASP A 1 96 ? -10.002 -10.768 5.080 1.00 84.88 96 ASP A O 1
ATOM 801 N N . GLU A 1 97 ? -11.112 -8.838 4.815 1.00 87.56 97 GLU A N 1
ATOM 802 C CA . GLU A 1 97 ? -10.378 -8.096 5.835 1.00 87.56 97 GLU A CA 1
ATOM 803 C C . GLU A 1 97 ? -10.544 -8.672 7.251 1.00 87.56 97 GLU A C 1
ATOM 805 O O . GLU A 1 97 ? -9.659 -8.486 8.093 1.00 87.56 97 GLU A O 1
ATOM 810 N N . ASN A 1 98 ? -11.635 -9.398 7.513 1.00 88.12 98 ASN A N 1
ATOM 811 C CA . ASN A 1 98 ? -11.948 -10.001 8.809 1.00 88.12 98 ASN A CA 1
ATOM 812 C C . ASN A 1 98 ? -11.464 -11.453 8.930 1.00 88.12 98 ASN A C 1
ATOM 814 O O . ASN A 1 98 ? -11.573 -12.039 10.011 1.00 88.12 98 ASN A O 1
ATOM 818 N N . ASP A 1 99 ? -10.924 -12.045 7.859 1.00 90.31 99 ASP A N 1
ATOM 819 C CA . ASP A 1 99 ? -10.404 -13.410 7.895 1.00 90.31 99 ASP A CA 1
ATOM 820 C C . ASP A 1 99 ? -9.028 -13.468 8.573 1.00 90.31 99 ASP A C 1
ATOM 822 O O . ASP A 1 99 ? -7.965 -13.350 7.956 1.00 90.31 99 ASP A O 1
ATOM 826 N N . LEU A 1 100 ? -9.058 -13.666 9.888 1.00 92.75 100 LEU A N 1
ATOM 827 C CA . LEU A 1 100 ? -7.868 -13.778 10.726 1.00 92.75 100 LEU A CA 1
ATOM 828 C C . LEU A 1 100 ? -7.240 -15.183 10.710 1.00 92.75 100 LEU A C 1
ATOM 830 O O . LEU A 1 100 ? -6.375 -15.452 11.545 1.00 92.75 100 LEU A O 1
ATOM 834 N N . SER A 1 101 ? -7.627 -16.093 9.800 1.00 92.06 101 SER A N 1
ATOM 835 C CA . SER A 1 101 ? -7.055 -17.452 9.747 1.00 92.06 101 SER A CA 1
ATOM 836 C C . SER A 1 101 ? -5.536 -17.458 9.538 1.00 92.06 101 SER A C 1
ATOM 838 O O . SER A 1 101 ? -4.857 -18.394 9.956 1.00 92.06 101 SER A O 1
ATOM 840 N N . HIS A 1 102 ? -5.008 -16.402 8.914 1.00 89.69 102 HIS A N 1
ATOM 841 C CA . HIS A 1 102 ? -3.582 -16.179 8.672 1.00 89.69 102 HIS A CA 1
ATOM 842 C C . HIS A 1 102 ? -2.945 -15.210 9.679 1.00 89.69 102 HIS A C 1
ATOM 844 O O . HIS A 1 102 ? -1.806 -14.798 9.498 1.00 89.69 102 HIS A O 1
ATOM 850 N N . GLY A 1 103 ? -3.663 -14.855 10.746 1.00 94.69 103 GLY A N 1
ATOM 851 C CA . GLY A 1 103 ? -3.220 -13.889 11.743 1.00 94.69 103 GLY A CA 1
ATOM 852 C C . GLY A 1 103 ? -3.662 -12.457 11.447 1.00 94.69 103 GLY A C 1
ATOM 853 O O . GLY A 1 103 ? -4.122 -12.111 10.357 1.00 94.69 103 GLY A O 1
ATOM 854 N N . ALA A 1 104 ? -3.545 -11.619 12.475 1.00 96.38 104 ALA A N 1
ATOM 855 C CA . ALA A 1 104 ? -3.842 -10.197 12.392 1.00 96.38 104 ALA A CA 1
ATOM 856 C C . ALA A 1 104 ? -2.577 -9.401 12.052 1.00 96.38 104 ALA A C 1
ATOM 858 O O . ALA A 1 104 ? -1.521 -9.654 12.634 1.00 96.38 104 ALA A O 1
ATOM 859 N N . SER A 1 105 ? -2.704 -8.397 11.180 1.00 97.38 105 SER A N 1
ATOM 860 C CA . SER A 1 105 ? -1.590 -7.556 10.741 1.00 97.38 105 SER A CA 1
ATOM 861 C C . SER A 1 105 ? -0.914 -6.852 11.929 1.00 97.38 105 SER A C 1
ATOM 863 O O . SER A 1 105 ? -1.540 -5.995 12.572 1.00 97.38 105 SER A O 1
ATOM 865 N N . PRO A 1 106 ? 0.372 -7.138 12.206 1.00 96.94 106 PRO A N 1
ATOM 866 C CA . PRO A 1 106 ? 1.114 -6.418 13.234 1.00 96.94 106 PRO A CA 1
ATOM 867 C C . PRO A 1 106 ? 1.321 -4.950 12.843 1.00 96.94 106 PRO A C 1
ATOM 869 O O . PRO A 1 106 ? 1.209 -4.074 13.696 1.00 96.94 106 PRO A O 1
ATOM 872 N N . VAL A 1 107 ? 1.515 -4.663 11.550 1.00 96.38 107 VAL A N 1
ATOM 873 C CA . VAL A 1 107 ? 1.725 -3.303 11.030 1.00 96.38 107 VAL A CA 1
ATOM 874 C C . VAL A 1 107 ? 0.501 -2.421 11.273 1.00 96.38 107 VAL A C 1
ATOM 876 O O . VAL A 1 107 ? 0.631 -1.299 11.766 1.00 96.38 107 VAL A O 1
ATOM 879 N N . PHE A 1 108 ? -0.699 -2.924 10.966 1.00 96.38 108 PHE A N 1
ATOM 880 C CA . PHE A 1 108 ? -1.928 -2.186 11.248 1.00 96.38 108 PHE A CA 1
ATOM 881 C C . PHE A 1 108 ? -2.121 -1.974 12.749 1.00 96.38 108 PHE A C 1
ATOM 883 O O . PHE A 1 108 ? -2.442 -0.866 13.172 1.00 96.38 108 PHE A O 1
ATOM 890 N N . ARG A 1 109 ? -1.894 -3.017 13.557 1.00 95.56 109 ARG A N 1
ATOM 891 C CA . ARG A 1 109 ? -2.034 -2.951 15.015 1.00 95.56 109 ARG A CA 1
ATOM 892 C C . ARG A 1 109 ? -1.104 -1.899 15.624 1.00 95.56 109 ARG A C 1
ATOM 894 O O . ARG A 1 109 ? -1.566 -1.073 16.408 1.00 95.56 109 ARG A O 1
ATOM 901 N N . GLU A 1 110 ? 0.173 -1.906 15.253 1.00 95.62 110 GLU A N 1
ATOM 902 C CA . GLU A 1 110 ? 1.166 -0.925 15.708 1.00 95.62 110 GLU A CA 1
ATOM 903 C C . GLU A 1 110 ? 0.784 0.493 15.282 1.00 95.62 110 GLU A C 1
ATOM 905 O O . GLU A 1 110 ? 0.781 1.413 16.104 1.00 95.62 110 GLU A O 1
ATOM 910 N N . TRP A 1 111 ? 0.387 0.672 14.017 1.00 94.88 111 TRP A N 1
ATOM 911 C CA . TRP A 1 111 ? -0.089 1.964 13.536 1.00 94.88 111 TRP A CA 1
ATOM 912 C C . TRP A 1 111 ? -1.301 2.435 14.347 1.00 94.88 111 TRP A C 1
ATOM 914 O O . TRP A 1 111 ? -1.301 3.558 14.848 1.00 94.88 111 TRP A O 1
ATOM 924 N N . PHE A 1 112 ? -2.302 1.576 14.547 1.00 92.31 112 PHE A N 1
ATOM 925 C CA . PHE A 1 112 ? -3.529 1.905 15.272 1.00 92.31 112 PHE A CA 1
ATOM 926 C C . PHE A 1 112 ? -3.244 2.297 16.727 1.00 92.31 112 PHE A C 1
ATOM 928 O O . PHE A 1 112 ? -3.799 3.277 17.221 1.00 92.31 112 PHE A O 1
ATOM 935 N N . GLN A 1 113 ? -2.335 1.584 17.397 1.00 92.50 113 GLN A N 1
ATOM 936 C CA . GLN A 1 113 ? -1.884 1.911 18.751 1.00 92.50 113 GLN A CA 1
ATOM 937 C C . GLN A 1 113 ? -1.137 3.247 18.800 1.00 92.50 113 GLN A C 1
ATOM 939 O O . GLN A 1 113 ? -1.418 4.063 19.672 1.00 92.50 113 GLN A O 1
ATOM 944 N N . SER A 1 114 ? -0.265 3.525 17.826 1.00 90.56 114 SER A N 1
ATOM 945 C CA . SER A 1 114 ? 0.450 4.808 17.750 1.00 90.56 114 SER A CA 1
ATOM 946 C C . SER A 1 114 ? -0.484 6.011 17.559 1.00 90.56 114 SER A C 1
ATOM 948 O O . SER A 1 114 ? -0.149 7.121 17.958 1.00 90.56 114 SER A O 1
ATOM 950 N N . GLN A 1 115 ? -1.669 5.797 16.972 1.00 83.19 115 GLN A N 1
ATOM 951 C CA . GLN A 1 115 ? -2.713 6.819 16.834 1.00 83.19 115 GLN A CA 1
ATOM 952 C C . GLN A 1 115 ? -3.644 6.904 18.053 1.00 83.19 115 GLN A C 1
ATOM 954 O O . GLN A 1 115 ? -4.395 7.874 18.176 1.00 83.19 115 GLN A O 1
ATOM 959 N N . ALA A 1 116 ? -3.651 5.887 18.920 1.00 63.78 116 ALA A N 1
ATOM 960 C CA . ALA A 1 116 ? -4.482 5.839 20.121 1.00 63.78 116 ALA A CA 1
ATOM 961 C C . ALA A 1 116 ? -3.908 6.678 21.274 1.00 63.78 116 ALA A C 1
ATOM 963 O O . ALA A 1 116 ? -4.680 7.075 22.146 1.00 63.78 116 ALA A O 1
ATOM 964 N N . ASP A 1 117 ? -2.621 7.037 21.209 1.00 54.06 117 ASP A N 1
ATOM 965 C CA . ASP A 1 117 ? -1.995 8.029 22.087 1.00 54.06 117 ASP A CA 1
ATOM 966 C C . ASP A 1 117 ? -1.847 9.413 21.410 1.00 54.06 117 ASP A C 1
ATOM 968 O O . ASP A 1 117 ? -0.791 9.762 20.880 1.00 54.06 117 ASP A O 1
ATOM 972 N N . PRO A 1 118 ? -2.896 10.257 21.461 1.00 52.19 118 PRO A N 1
ATOM 973 C CA . PRO A 1 118 ? -2.746 11.711 21.529 1.00 52.19 118 PRO A CA 1
ATOM 974 C C . PRO A 1 118 ? -3.313 12.268 22.856 1.00 52.19 118 PRO A C 1
ATOM 976 O O . PRO A 1 118 ? -4.179 11.644 23.475 1.00 52.19 118 PRO A O 1
ATOM 979 N N . PRO A 1 119 ? -2.857 13.454 23.311 1.00 42.12 119 PRO A N 1
ATOM 980 C CA . PRO A 1 119 ? -3.171 13.994 24.634 1.00 42.12 119 PRO A CA 1
ATOM 981 C C . PRO A 1 119 ? -4.681 14.205 24.794 1.00 42.12 119 PRO A C 1
ATOM 983 O O . PRO A 1 119 ? -5.290 14.884 23.976 1.00 42.12 119 PRO A O 1
ATOM 986 N N . SER A 1 120 ? -5.262 13.627 25.851 1.00 46.69 120 SER A N 1
ATOM 987 C CA . SER A 1 120 ? -6.605 13.909 26.380 1.00 46.69 120 SER A CA 1
ATOM 988 C C . SER A 1 120 ? -7.700 14.124 25.324 1.00 46.69 120 SER A C 1
ATOM 990 O O . SER A 1 120 ? -7.994 15.250 24.926 1.00 46.69 120 SER A O 1
ATOM 992 N N . ARG A 1 121 ? -8.392 13.050 24.926 1.00 50.84 121 ARG A N 1
ATOM 993 C CA . ARG A 1 121 ? -9.708 13.187 24.286 1.00 50.84 121 ARG A CA 1
ATOM 994 C C . ARG A 1 121 ? -10.690 13.783 25.294 1.00 50.84 121 ARG A C 1
ATOM 996 O O . ARG A 1 121 ? -11.248 13.062 26.121 1.00 50.84 121 ARG A O 1
ATOM 1003 N N . ASP A 1 122 ? -10.913 15.089 25.193 1.00 48.62 122 ASP A N 1
ATOM 1004 C CA . ASP A 1 122 ? -12.160 15.700 25.637 1.00 48.62 122 ASP A CA 1
ATOM 1005 C C . ASP A 1 122 ? -13.327 14.899 25.048 1.00 48.62 122 ASP A C 1
ATOM 1007 O O . ASP A 1 122 ? -13.333 14.524 23.870 1.00 48.62 122 ASP A O 1
ATOM 1011 N N . GLN A 1 123 ? -14.291 14.578 25.905 1.00 48.44 123 GLN A N 1
ATOM 1012 C CA . GLN A 1 123 ? -15.491 13.837 25.545 1.00 48.44 123 GLN A CA 1
ATOM 1013 C C . GLN A 1 123 ? -16.173 14.529 24.361 1.00 48.44 123 GLN A C 1
ATOM 1015 O O . GLN A 1 123 ? -16.548 15.699 24.443 1.00 48.44 123 GLN A O 1
ATOM 1020 N N . GLY A 1 124 ? -16.333 13.804 23.252 1.00 55.97 124 GLY A N 1
ATOM 1021 C CA . GLY A 1 124 ? -17.111 14.295 22.121 1.00 55.97 124 GLY A CA 1
ATOM 1022 C C . GLY A 1 124 ? -18.528 14.681 22.570 1.00 55.97 124 GLY A C 1
ATOM 1023 O O . GLY A 1 124 ? -19.059 14.077 23.508 1.00 55.97 124 GLY A O 1
ATOM 1024 N N . PRO A 1 125 ? -19.151 15.688 21.937 1.00 59.25 125 PRO A N 1
ATOM 1025 C CA . PRO A 1 125 ? -20.448 16.193 22.363 1.00 59.25 125 PRO A CA 1
ATOM 1026 C C . PRO A 1 125 ? -21.508 15.085 22.306 1.00 59.25 125 PRO A C 1
ATOM 1028 O O . PRO A 1 125 ? -21.816 14.549 21.244 1.00 59.25 125 PRO A O 1
ATOM 1031 N N . VAL A 1 126 ? -22.070 14.745 23.467 1.00 72.75 126 VAL A N 1
ATOM 1032 C CA . VAL A 1 126 ? -23.207 13.825 23.586 1.00 72.75 126 VAL A CA 1
ATOM 1033 C C . VAL A 1 126 ? -24.463 14.549 23.080 1.00 72.75 126 VAL A C 1
ATOM 1035 O O . VAL A 1 126 ? -24.759 15.632 23.598 1.00 72.75 126 VAL A O 1
ATOM 1038 N N . PRO A 1 127 ? -25.211 13.999 22.100 1.00 65.94 127 PRO A N 1
ATOM 1039 C CA . PRO A 1 127 ? -26.436 14.625 21.611 1.00 65.94 127 PRO A CA 1
ATOM 1040 C C . PRO A 1 127 ? -27.450 14.741 22.749 1.00 65.94 127 PRO A C 1
ATOM 1042 O O . PRO A 1 127 ? -27.770 13.759 23.419 1.00 65.94 127 PRO A O 1
ATOM 1045 N N . ARG A 1 128 ? -27.967 15.948 22.973 1.00 79.12 128 ARG A N 1
ATOM 1046 C CA . ARG A 1 128 ? -28.918 16.245 24.055 1.00 79.12 128 ARG A CA 1
ATOM 1047 C C . ARG A 1 128 ? -30.372 16.079 23.619 1.00 79.12 128 ARG A C 1
ATOM 1049 O O . ARG A 1 128 ? -31.277 16.206 24.438 1.00 79.12 128 ARG A O 1
ATOM 1056 N N . SER A 1 129 ? -30.610 15.815 22.334 1.00 85.06 129 SER A N 1
ATOM 1057 C CA . SER A 1 129 ? -31.944 15.626 21.764 1.00 85.06 129 SER A CA 1
ATOM 1058 C C . SER A 1 129 ? -31.934 14.674 20.566 1.00 85.06 129 SER A C 1
ATOM 1060 O O . SER A 1 129 ? -30.905 14.474 19.921 1.00 85.06 129 SER A O 1
ATOM 1062 N N . GLN A 1 130 ? -33.102 14.117 20.237 1.00 75.56 130 GLN A N 1
ATOM 1063 C CA . GLN A 1 130 ? -33.271 13.204 19.102 1.00 75.56 130 GLN A CA 1
ATOM 1064 C C . GLN A 1 130 ? -32.940 13.868 17.755 1.00 75.56 130 GLN A C 1
ATOM 1066 O O . GLN A 1 130 ? -32.257 13.269 16.934 1.00 75.56 130 GLN A O 1
ATOM 1071 N N . ALA A 1 131 ? -33.336 15.128 17.551 1.00 81.06 131 ALA A N 1
ATOM 1072 C CA . ALA A 1 131 ? -32.999 15.872 16.334 1.00 81.06 131 ALA A CA 1
ATOM 1073 C C . ALA A 1 131 ? -31.480 16.092 16.187 1.00 81.06 131 ALA A C 1
ATOM 1075 O O . ALA A 1 131 ? -30.941 16.099 15.080 1.00 81.06 131 ALA A O 1
ATOM 1076 N N . GLU A 1 132 ? -30.772 16.245 17.308 1.00 73.25 132 GLU A N 1
ATOM 1077 C CA . GLU A 1 132 ? -29.315 16.362 17.329 1.00 73.25 132 GLU A CA 1
ATOM 1078 C C . GLU A 1 132 ? -28.642 15.014 17.048 1.00 73.25 132 GLU A C 1
ATOM 1080 O O . GLU A 1 132 ? -27.671 14.973 16.299 1.00 73.25 132 GLU A O 1
ATOM 1085 N N . ALA A 1 133 ? -29.206 13.912 17.555 1.00 73.81 133 ALA A N 1
ATOM 1086 C CA . ALA A 1 133 ? -28.759 12.556 17.248 1.00 73.81 133 ALA A CA 1
ATOM 1087 C C . ALA A 1 133 ? -28.966 12.198 15.767 1.00 73.81 133 ALA A C 1
ATOM 1089 O O . ALA A 1 133 ? -28.057 11.663 15.141 1.00 73.81 133 ALA A O 1
ATOM 1090 N N . GLU A 1 134 ? -30.111 12.544 15.177 1.00 75.00 134 GLU A N 1
ATOM 1091 C CA . GLU A 1 134 ? -30.394 12.320 13.752 1.00 75.00 134 GLU A CA 1
ATOM 1092 C C . GLU A 1 134 ? -29.483 13.165 12.853 1.00 75.00 134 GLU A C 1
ATOM 1094 O O . GLU A 1 134 ? -28.973 12.679 11.842 1.00 75.00 134 GLU A O 1
ATOM 1099 N N . LYS A 1 135 ? -29.192 14.410 13.250 1.00 80.19 135 LYS A N 1
ATOM 1100 C CA . LYS A 1 135 ? -28.220 15.262 12.555 1.00 80.19 135 LYS A CA 1
ATOM 1101 C C . LYS A 1 135 ? -26.801 14.695 12.652 1.00 80.19 135 LYS A C 1
ATOM 1103 O O . LYS A 1 135 ? -26.108 14.654 11.638 1.00 80.19 135 LYS A O 1
ATOM 1108 N N . MET A 1 136 ? -26.392 14.216 13.829 1.00 74.00 136 MET A N 1
ATOM 1109 C CA . MET A 1 136 ? -25.095 13.560 14.026 1.00 74.00 136 MET A CA 1
ATOM 1110 C C . MET A 1 136 ? -24.994 12.254 13.238 1.00 74.00 136 MET A C 1
ATOM 1112 O O . MET A 1 136 ? -23.965 12.000 12.624 1.00 74.00 136 MET A O 1
ATOM 1116 N N . ALA A 1 137 ? -26.060 11.452 13.201 1.00 72.62 137 ALA A N 1
ATOM 1117 C CA . ALA A 1 137 ? -26.117 10.216 12.433 1.00 72.62 137 ALA A CA 1
ATOM 1118 C C . ALA A 1 137 ? -26.039 10.494 10.927 1.00 72.62 137 ALA A C 1
ATOM 1120 O O . ALA A 1 137 ? -25.282 9.830 10.231 1.00 72.62 137 ALA A O 1
ATOM 1121 N N . LEU A 1 138 ? -26.738 11.515 10.421 1.00 70.00 138 LEU A N 1
ATOM 1122 C CA . LEU A 1 138 ? -26.651 11.930 9.019 1.00 70.00 138 LEU A CA 1
ATOM 1123 C C . LEU A 1 138 ? -25.269 12.502 8.669 1.00 70.00 138 LEU A C 1
ATOM 1125 O O . LEU A 1 138 ? -24.769 12.273 7.570 1.00 70.00 138 LEU A O 1
ATOM 1129 N N . GLU A 1 139 ? -24.634 13.230 9.587 1.00 71.25 139 GLU A N 1
ATOM 1130 C CA . GLU A 1 139 ? -23.264 13.725 9.423 1.00 71.25 139 GLU A CA 1
ATOM 1131 C C . GLU A 1 139 ? -22.237 12.585 9.480 1.00 71.25 139 GLU A C 1
ATOM 1133 O O . GLU A 1 139 ? -21.299 12.575 8.689 1.00 71.25 139 GLU A O 1
ATOM 1138 N N . ALA A 1 140 ? -22.438 11.585 10.342 1.00 60.50 140 ALA A N 1
ATOM 1139 C CA . ALA A 1 140 ? -21.633 10.368 10.396 1.00 60.50 140 ALA A CA 1
ATOM 1140 C C . ALA A 1 140 ? -21.808 9.523 9.128 1.00 60.50 140 ALA A C 1
ATOM 1142 O O . ALA A 1 140 ? -20.825 9.051 8.569 1.00 60.50 140 ALA A O 1
ATOM 1143 N N . PHE A 1 141 ? -23.032 9.406 8.613 1.00 50.03 141 PHE A N 1
ATOM 1144 C CA . PHE A 1 141 ? -23.323 8.719 7.356 1.00 50.03 141 PHE A CA 1
ATOM 1145 C C . PHE A 1 141 ? -22.731 9.468 6.152 1.00 50.03 141 PHE A C 1
ATOM 1147 O O . PHE A 1 141 ? -22.206 8.848 5.231 1.00 50.03 141 PHE A O 1
ATOM 1154 N N . ARG A 1 142 ? -22.746 10.811 6.170 1.00 54.59 142 ARG A N 1
ATOM 1155 C CA . ARG A 1 142 ? -22.017 11.640 5.195 1.00 54.59 142 ARG A CA 1
ATOM 1156 C C . ARG A 1 142 ? -20.507 11.446 5.313 1.00 54.59 142 ARG A C 1
ATOM 1158 O O . ARG A 1 142 ? -19.889 11.224 4.286 1.00 54.59 142 ARG A O 1
ATOM 1165 N N . ARG A 1 143 ? -19.933 11.422 6.523 1.00 52.75 143 ARG A N 1
ATOM 1166 C CA . ARG A 1 143 ? -18.506 11.119 6.745 1.00 52.75 143 ARG A CA 1
ATOM 1167 C C . ARG A 1 143 ? -18.122 9.717 6.270 1.00 52.75 143 ARG A C 1
ATOM 1169 O O . ARG A 1 143 ? -17.063 9.566 5.680 1.00 52.75 143 ARG A O 1
ATOM 1176 N N . ALA A 1 144 ? -18.969 8.713 6.492 1.00 46.41 144 ALA A N 1
ATOM 1177 C CA . ALA A 1 144 ? -18.738 7.342 6.036 1.00 46.41 144 ALA A CA 1
ATOM 1178 C C . ALA A 1 144 ? -18.775 7.242 4.502 1.00 46.41 144 ALA A C 1
ATOM 1180 O O . ALA A 1 144 ? -17.900 6.632 3.895 1.00 46.41 144 ALA A O 1
ATOM 1181 N N . ARG A 1 145 ? -19.734 7.918 3.859 1.00 43.34 145 ARG A N 1
ATOM 1182 C CA . ARG A 1 145 ? -19.817 8.000 2.394 1.00 43.34 145 ARG A CA 1
ATOM 1183 C C . ARG A 1 145 ? -18.694 8.850 1.786 1.00 43.34 145 ARG A C 1
ATOM 1185 O O . ARG A 1 145 ? -18.219 8.544 0.697 1.00 43.34 145 ARG A O 1
ATOM 1192 N N . ASP A 1 146 ? -18.254 9.889 2.492 1.00 40.69 146 ASP A N 1
ATOM 1193 C CA . ASP A 1 146 ? -17.076 10.676 2.131 1.00 40.69 146 ASP A CA 1
ATOM 1194 C C . ASP A 1 146 ? -15.795 9.842 2.279 1.00 40.69 146 ASP A C 1
ATOM 1196 O O . ASP A 1 146 ? -14.901 10.027 1.475 1.00 40.69 146 ASP A O 1
ATOM 1200 N N . PHE A 1 147 ? -15.719 8.869 3.199 1.00 39.31 147 PHE A N 1
ATOM 1201 C CA . PHE A 1 147 ? -14.603 7.912 3.330 1.00 39.31 147 PHE A CA 1
ATOM 1202 C C . PHE A 1 147 ? -14.511 6.909 2.166 1.00 39.31 147 PHE A C 1
ATOM 1204 O O . PHE A 1 147 ? -13.410 6.581 1.724 1.00 39.31 147 PHE A O 1
ATOM 1211 N N . ASP A 1 148 ? -15.653 6.467 1.638 1.00 41.94 148 ASP A N 1
ATOM 1212 C CA . ASP A 1 148 ? -15.744 5.622 0.435 1.00 41.94 148 ASP A CA 1
ATOM 1213 C C . ASP A 1 148 ? -15.308 6.400 -0.826 1.00 41.94 148 ASP A C 1
ATOM 1215 O O . ASP A 1 148 ? -14.592 5.904 -1.700 1.00 41.94 148 ASP A O 1
ATOM 1219 N N . LEU A 1 149 ? -15.644 7.694 -0.867 1.00 40.78 149 LEU A N 1
ATOM 1220 C CA . LEU A 1 149 ? -15.095 8.660 -1.821 1.00 40.78 149 LEU A CA 1
ATOM 1221 C C . LEU A 1 149 ? -13.627 9.031 -1.523 1.00 40.78 149 LEU A C 1
ATOM 1223 O O . LEU A 1 149 ? -12.903 9.384 -2.451 1.00 40.78 149 LEU A O 1
ATOM 1227 N N . GLU A 1 150 ? -13.147 8.895 -0.283 1.00 41.06 150 GLU A N 1
ATOM 1228 C CA . GLU A 1 150 ? -11.763 9.175 0.119 1.00 41.06 150 GLU A CA 1
ATOM 1229 C C . GLU A 1 150 ? -10.809 8.034 -0.259 1.00 41.06 150 GLU A C 1
ATOM 1231 O O . GLU A 1 150 ? -9.670 8.305 -0.637 1.00 41.06 150 GLU A O 1
ATOM 1236 N N . GLY A 1 151 ? -11.285 6.783 -0.320 1.00 44.78 151 GLY A N 1
ATOM 1237 C CA . GLY A 1 151 ? -10.621 5.694 -1.054 1.00 44.78 151 GLY A CA 1
ATOM 1238 C C . GLY A 1 151 ? -10.454 6.026 -2.547 1.00 44.78 151 GLY A C 1
ATOM 1239 O O . GLY A 1 151 ? -9.393 5.802 -3.136 1.00 44.78 151 GLY A O 1
ATOM 1240 N N . PHE A 1 152 ? -11.444 6.709 -3.129 1.00 45.28 152 PHE A N 1
ATOM 1241 C CA . PHE A 1 152 ? -11.362 7.360 -4.446 1.00 45.28 152 PHE A CA 1
ATOM 1242 C C . PHE A 1 152 ? -10.517 8.657 -4.457 1.00 45.28 152 PHE A C 1
ATOM 1244 O O . PHE A 1 152 ? -10.156 9.151 -5.524 1.00 45.28 152 PHE A O 1
ATOM 1251 N N . ARG A 1 153 ? -10.120 9.208 -3.303 1.00 42.16 153 ARG A N 1
ATOM 1252 C CA . ARG A 1 153 ? -9.336 10.453 -3.156 1.00 42.16 153 ARG A CA 1
ATOM 1253 C C . ARG A 1 153 ? -7.883 10.220 -2.730 1.00 42.16 153 ARG A C 1
ATOM 1255 O O . ARG A 1 153 ? -7.046 11.090 -2.963 1.00 42.16 153 ARG A O 1
ATOM 1262 N N . LEU A 1 154 ? -7.512 9.004 -2.324 1.00 48.88 154 LEU A N 1
ATOM 1263 C CA . LEU A 1 154 ? -6.136 8.485 -2.458 1.00 48.88 154 LEU A CA 1
ATOM 1264 C C . LEU A 1 154 ? -5.681 8.515 -3.931 1.00 48.88 154 LEU A C 1
ATOM 1266 O O . LEU A 1 154 ? -4.515 8.742 -4.260 1.00 48.88 154 LEU A O 1
ATOM 1270 N N . GLN A 1 155 ? -6.656 8.427 -4.834 1.00 43.00 155 GLN A N 1
ATOM 1271 C CA . GLN A 1 155 ? -6.549 8.689 -6.265 1.00 43.00 155 GLN A CA 1
ATOM 1272 C C . GLN A 1 155 ? -6.377 10.186 -6.622 1.00 43.00 155 GLN A C 1
ATOM 1274 O O . GLN A 1 155 ? -5.971 10.491 -7.744 1.00 43.00 155 GLN A O 1
ATOM 1279 N N . LEU A 1 156 ? -6.587 11.132 -5.702 1.00 41.19 156 LEU A N 1
ATOM 1280 C CA . LEU A 1 156 ? -6.358 12.574 -5.884 1.00 41.19 156 LEU A CA 1
ATOM 1281 C C . LEU A 1 156 ? -5.098 13.068 -5.143 1.00 41.19 156 LEU A C 1
ATOM 1283 O O . LEU A 1 156 ? -4.375 13.897 -5.676 1.00 41.19 156 LEU A O 1
ATOM 1287 N N . ILE A 1 157 ? -4.759 12.510 -3.977 1.00 42.06 157 ILE A N 1
ATOM 1288 C CA . ILE A 1 157 ? -3.574 12.898 -3.182 1.00 42.06 157 ILE A CA 1
ATOM 1289 C C . ILE A 1 157 ? -2.260 12.512 -3.879 1.00 42.06 157 ILE A C 1
ATOM 1291 O O . ILE A 1 157 ? -1.314 13.293 -3.889 1.00 42.06 157 ILE A O 1
ATOM 1295 N N . ALA A 1 158 ? -2.225 11.402 -4.620 1.00 45.62 158 ALA A N 1
ATOM 1296 C CA . ALA A 1 158 ? -1.104 11.111 -5.519 1.00 45.62 158 ALA A CA 1
ATOM 1297 C C . ALA A 1 158 ? -0.989 12.074 -6.732 1.00 45.62 158 ALA A C 1
ATOM 1299 O O . ALA A 1 158 ? -0.143 11.860 -7.591 1.00 45.62 158 ALA A O 1
ATOM 1300 N N . ARG A 1 159 ? -1.852 13.099 -6.863 1.00 40.38 159 ARG A N 1
ATOM 1301 C CA . ARG A 1 159 ? -1.692 14.210 -7.828 1.00 40.38 159 ARG A CA 1
ATOM 1302 C C . ARG A 1 159 ? -1.098 15.490 -7.212 1.00 40.38 159 ARG A C 1
ATOM 1304 O O . ARG A 1 159 ? -0.837 16.413 -7.969 1.00 40.38 159 ARG A O 1
ATOM 1311 N N . GLN A 1 160 ? -0.906 15.574 -5.893 1.00 38.22 160 GLN A N 1
ATOM 1312 C CA . GLN A 1 160 ? -0.408 16.782 -5.205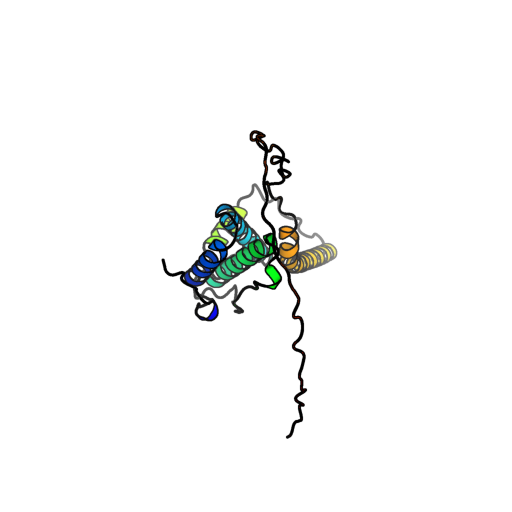 1.00 38.22 160 GLN A CA 1
ATOM 1313 C C . GLN A 1 160 ? 0.856 16.533 -4.367 1.00 38.22 160 GLN A C 1
ATOM 1315 O O . GLN A 1 160 ? 1.233 17.380 -3.563 1.00 38.22 160 GLN A O 1
ATOM 1320 N N . TRP A 1 161 ? 1.522 15.389 -4.535 1.00 45.22 161 TRP A N 1
ATOM 1321 C CA . TRP A 1 161 ? 2.810 15.160 -3.882 1.00 45.22 161 TRP A CA 1
ATOM 1322 C C . TRP A 1 161 ? 3.861 16.102 -4.489 1.00 45.22 161 TRP A C 1
ATOM 1324 O O . TRP A 1 161 ? 4.060 16.031 -5.707 1.00 45.22 161 TRP A O 1
ATOM 1334 N N . PRO A 1 162 ? 4.525 16.977 -3.711 1.00 43.69 162 PRO A N 1
ATOM 1335 C CA . PRO A 1 162 ? 5.615 17.780 -4.236 1.00 43.69 162 PRO A CA 1
ATOM 1336 C C . PRO A 1 162 ? 6.745 16.830 -4.634 1.00 43.69 162 PRO A C 1
ATOM 1338 O O . PRO A 1 162 ? 7.235 16.053 -3.816 1.00 43.69 162 PRO A O 1
ATOM 1341 N N . SER A 1 163 ? 7.163 16.863 -5.897 1.00 43.03 163 SER A N 1
ATOM 1342 C CA . SER A 1 163 ? 8.530 16.458 -6.206 1.00 43.03 163 SER A CA 1
ATOM 1343 C C . SER A 1 163 ? 9.423 17.512 -5.564 1.00 43.03 163 SER A C 1
ATOM 1345 O O . SER A 1 163 ? 9.390 18.657 -6.000 1.00 43.03 163 SER A O 1
ATOM 1347 N N . GLU A 1 164 ? 10.234 17.157 -4.570 1.00 44.50 164 GLU A N 1
ATOM 1348 C CA . GLU A 1 164 ? 11.307 18.035 -4.067 1.00 44.50 164 GLU A CA 1
ATOM 1349 C C . GLU A 1 164 ? 12.443 18.241 -5.095 1.00 44.50 164 GLU A C 1
ATOM 1351 O O . GLU A 1 164 ? 13.585 18.489 -4.738 1.00 44.50 164 GLU A O 1
ATOM 1356 N N . ASP A 1 165 ? 12.131 18.177 -6.389 1.00 49.19 165 ASP A N 1
ATOM 1357 C CA . ASP A 1 165 ? 13.085 18.299 -7.486 1.00 49.19 165 ASP A CA 1
ATOM 1358 C C . ASP A 1 165 ? 12.527 19.214 -8.588 1.00 49.19 165 ASP A C 1
ATOM 1360 O O . ASP A 1 165 ? 12.622 18.947 -9.782 1.00 49.19 165 ASP A O 1
ATOM 1364 N N . GLU A 1 166 ? 11.923 20.338 -8.191 1.00 46.19 166 GLU A N 1
ATOM 1365 C CA . GLU A 1 166 ? 11.878 21.518 -9.059 1.00 46.19 166 GLU A CA 1
ATOM 1366 C C . GLU A 1 166 ? 13.171 22.323 -8.880 1.00 46.19 166 GLU A C 1
ATOM 1368 O O . GLU A 1 166 ? 13.175 23.473 -8.443 1.00 46.19 166 GLU A O 1
ATOM 1373 N N . THR A 1 167 ? 14.303 21.720 -9.246 1.00 49.31 167 THR A N 1
ATOM 1374 C CA . THR A 1 167 ? 15.371 22.532 -9.824 1.00 49.31 167 THR A CA 1
ATOM 1375 C C . THR A 1 167 ? 15.078 22.637 -11.320 1.00 49.31 167 THR A C 1
ATOM 1377 O O . THR A 1 167 ? 15.062 21.619 -12.013 1.00 49.31 167 THR A O 1
ATOM 1380 N N . PRO A 1 168 ? 14.783 23.838 -11.857 1.00 45.34 168 PRO A N 1
ATOM 1381 C CA . PRO A 1 168 ? 14.616 23.982 -13.295 1.00 45.34 168 PRO A CA 1
ATOM 1382 C C . PRO A 1 168 ? 15.911 23.525 -13.978 1.00 45.34 168 PRO A C 1
ATOM 1384 O O . PRO A 1 168 ? 16.991 23.758 -13.417 1.00 45.34 168 PRO A O 1
ATOM 1387 N N . PRO A 1 169 ? 15.839 22.893 -15.166 1.00 46.91 169 PRO A N 1
ATOM 1388 C CA . PRO A 1 169 ? 17.021 22.522 -15.922 1.00 46.91 169 PRO A CA 1
ATOM 1389 C C . PRO A 1 169 ? 17.894 23.758 -16.076 1.00 46.91 169 PRO A C 1
ATOM 1391 O O . PRO A 1 169 ? 17.552 24.717 -16.764 1.00 46.91 169 PRO A O 1
ATOM 1394 N N . ARG A 1 170 ? 19.010 23.757 -15.356 1.00 47.34 170 ARG A N 1
ATOM 1395 C CA . ARG A 1 170 ? 20.043 24.761 -15.501 1.00 47.34 170 ARG A CA 1
ATOM 1396 C C . ARG A 1 170 ? 20.537 24.613 -16.934 1.00 47.34 170 ARG A C 1
ATOM 1398 O O . ARG A 1 170 ? 21.117 23.582 -17.272 1.00 47.34 170 ARG A O 1
ATOM 1405 N N . ASP A 1 171 ? 20.288 25.624 -17.756 1.00 47.81 171 ASP A N 1
ATOM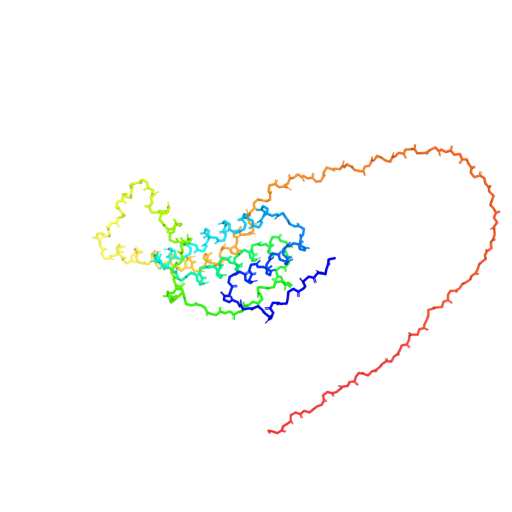 1406 C CA . ASP A 1 171 ? 20.896 25.802 -19.069 1.00 47.81 171 ASP A CA 1
ATOM 1407 C C . ASP A 1 171 ? 22.425 25.744 -18.925 1.00 47.81 171 ASP A C 1
ATOM 1409 O O . ASP A 1 171 ? 23.089 26.744 -18.663 1.00 47.81 171 ASP A O 1
ATOM 1413 N N . PHE A 1 172 ? 22.998 24.546 -19.017 1.00 50.22 172 PHE A N 1
ATOM 1414 C CA . PHE A 1 172 ? 24.428 24.314 -18.814 1.00 50.22 172 PHE A CA 1
ATOM 1415 C C . PHE A 1 172 ? 25.033 23.423 -19.894 1.00 50.22 172 PHE A C 1
ATOM 1417 O O . PHE A 1 172 ? 25.968 22.687 -19.630 1.00 50.22 172 PHE A O 1
ATOM 1424 N N . TYR A 1 173 ? 24.574 23.534 -21.141 1.00 51.66 173 TYR A N 1
ATOM 1425 C CA . TYR A 1 173 ? 25.376 23.100 -22.289 1.00 51.66 173 TYR A CA 1
ATOM 1426 C C . TYR A 1 173 ? 25.192 24.046 -23.479 1.00 51.66 173 TYR A C 1
ATOM 1428 O O . TYR A 1 173 ? 24.508 23.761 -24.454 1.00 51.66 173 TYR A O 1
ATOM 1436 N N . SER A 1 174 ? 25.849 25.202 -23.414 1.00 53.28 174 SER A N 1
ATOM 1437 C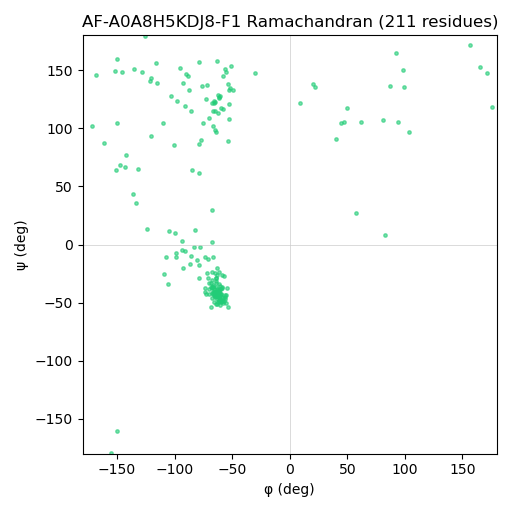 CA . SER A 1 174 ? 26.180 26.020 -24.588 1.00 53.28 174 SER A CA 1
ATOM 1438 C C . SER A 1 174 ? 27.554 26.652 -24.390 1.00 53.28 174 SER A C 1
ATOM 1440 O O . SER A 1 174 ? 27.706 27.856 -24.234 1.00 53.28 174 SER A O 1
ATOM 1442 N N . GLY A 1 175 ? 28.576 25.800 -24.362 1.00 40.91 175 GLY A N 1
ATOM 1443 C CA . GLY A 1 175 ? 29.977 26.200 -24.283 1.00 40.91 175 GLY A CA 1
ATOM 1444 C C . GLY A 1 175 ? 30.847 25.208 -25.040 1.00 40.91 175 GLY A C 1
ATOM 1445 O O . GLY A 1 175 ? 31.583 24.437 -24.436 1.00 40.91 175 GLY A O 1
ATOM 1446 N N . ARG A 1 176 ? 30.711 25.188 -26.373 1.00 47.03 176 ARG A N 1
ATOM 1447 C CA . ARG A 1 176 ? 31.619 24.466 -27.277 1.00 47.03 176 ARG A CA 1
ATOM 1448 C C . ARG A 1 176 ? 33.077 24.858 -26.984 1.00 47.03 176 ARG A C 1
ATOM 1450 O O . ARG A 1 176 ? 33.368 26.056 -26.960 1.00 47.03 176 ARG A O 1
ATOM 1457 N N . PRO A 1 177 ? 34.015 23.903 -26.899 1.00 47.31 177 PRO A N 1
ATOM 1458 C CA . PRO A 1 177 ? 35.428 24.209 -27.057 1.00 47.31 177 PRO A CA 1
ATOM 1459 C C . PRO A 1 177 ? 35.673 24.664 -28.501 1.00 47.31 177 PRO A C 1
ATOM 1461 O O . PRO A 1 177 ? 35.346 23.951 -29.451 1.00 47.31 177 PRO A O 1
ATOM 1464 N N . ARG A 1 178 ? 36.242 25.861 -28.674 1.00 47.53 178 ARG A N 1
ATOM 1465 C CA . ARG A 1 178 ? 36.856 26.285 -29.938 1.00 47.53 178 ARG A CA 1
ATOM 1466 C C . ARG A 1 178 ? 38.089 25.416 -30.174 1.00 47.53 178 ARG A C 1
ATOM 1468 O O . ARG A 1 178 ? 39.126 25.648 -29.559 1.00 47.53 178 ARG A O 1
ATOM 1475 N N . THR A 1 179 ? 37.975 24.429 -31.053 1.00 45.88 179 THR A N 1
ATOM 1476 C CA . THR A 1 179 ? 39.133 23.770 -31.653 1.00 45.88 179 THR A CA 1
ATOM 1477 C C . THR A 1 179 ? 39.568 24.513 -32.911 1.00 45.88 179 THR A C 1
ATOM 1479 O O . THR A 1 179 ? 38.781 25.133 -33.624 1.00 45.88 179 THR A O 1
ATOM 1482 N N . TYR A 1 180 ? 40.881 24.498 -33.073 1.00 43.44 180 TYR A N 1
ATOM 1483 C CA . TYR A 1 180 ? 41.718 25.246 -33.988 1.00 43.44 180 TYR A CA 1
ATOM 1484 C C . TYR A 1 180 ? 41.312 25.119 -35.455 1.00 43.44 180 TYR A C 1
ATOM 1486 O O . TYR A 1 180 ? 41.031 24.030 -35.949 1.00 43.44 180 TYR A O 1
ATOM 1494 N N . GLY A 1 181 ? 41.359 26.253 -36.153 1.00 41.78 181 GLY A N 1
ATOM 1495 C CA . GLY A 1 181 ? 41.379 26.285 -37.604 1.00 41.78 181 GLY A CA 1
ATOM 1496 C C . GLY A 1 181 ? 42.758 25.910 -38.141 1.00 41.78 181 GLY A C 1
ATOM 1497 O O . GLY A 1 181 ? 43.776 26.402 -37.657 1.00 41.78 181 GLY A O 1
ATOM 1498 N N . ALA A 1 182 ? 42.759 25.083 -39.178 1.00 48.47 182 ALA A N 1
ATOM 1499 C CA . ALA A 1 182 ? 43.728 25.117 -40.262 1.00 48.47 182 ALA A CA 1
ATOM 1500 C C . ALA A 1 182 ? 43.041 24.567 -41.531 1.00 48.47 182 ALA A C 1
ATOM 1502 O O . ALA A 1 182 ? 42.103 23.779 -41.406 1.00 48.47 182 ALA A O 1
ATOM 1503 N N . PRO A 1 183 ? 43.434 25.044 -42.723 1.00 54.44 183 PRO A N 1
ATOM 1504 C CA . PRO A 1 183 ? 42.601 25.012 -43.919 1.00 54.44 183 PRO A CA 1
ATOM 1505 C C . PRO A 1 183 ? 42.765 23.740 -44.764 1.00 54.44 183 PRO A C 1
ATOM 1507 O O . PRO A 1 183 ? 43.861 23.199 -44.897 1.00 54.44 183 PRO A O 1
ATOM 1510 N N . ASP A 1 184 ? 41.653 23.349 -45.386 1.00 46.50 184 ASP A N 1
ATOM 1511 C CA . ASP A 1 184 ? 41.550 22.547 -46.614 1.00 46.50 184 ASP A CA 1
ATOM 1512 C C . ASP A 1 184 ? 42.437 23.134 -47.737 1.00 46.50 184 ASP A C 1
ATOM 1514 O O . ASP A 1 184 ? 42.658 24.354 -47.749 1.00 46.50 184 ASP A O 1
ATOM 1518 N N . PRO A 1 185 ? 42.925 22.334 -48.716 1.00 57.31 185 PRO A N 1
ATOM 1519 C CA . PRO A 1 185 ? 42.011 21.857 -49.762 1.00 57.31 185 PRO A CA 1
ATOM 1520 C C . PRO A 1 185 ? 42.381 20.548 -50.488 1.00 57.31 185 PRO A C 1
ATOM 1522 O O . PRO A 1 185 ? 43.451 19.969 -50.318 1.00 57.31 185 PRO A O 1
ATOM 1525 N N . SER A 1 186 ? 41.485 20.221 -51.427 1.00 45.34 186 SER A N 1
ATOM 1526 C CA . SER A 1 186 ? 41.639 19.387 -52.629 1.00 45.34 186 SER A CA 1
ATOM 1527 C C . SER A 1 186 ? 41.030 17.984 -52.502 1.00 45.34 186 SER A C 1
ATOM 1529 O O . SER A 1 186 ? 41.562 17.114 -51.827 1.00 45.34 186 SER A O 1
ATOM 1531 N N . SER A 1 187 ? 39.802 17.786 -52.994 1.00 45.25 187 SER A N 1
ATOM 1532 C CA . SER A 1 187 ? 39.434 17.579 -54.413 1.00 45.25 187 SER A CA 1
ATOM 1533 C C . SER A 1 187 ? 39.670 16.140 -54.869 1.00 45.25 187 SER A C 1
ATOM 1535 O O . SER A 1 187 ? 40.810 15.763 -55.118 1.00 45.25 187 SER A O 1
ATOM 1537 N N . SER A 1 188 ? 38.585 15.379 -55.049 1.00 48.88 188 SER A N 1
ATOM 1538 C CA . SER A 1 188 ? 38.393 14.509 -56.220 1.00 48.88 188 SER A CA 1
ATOM 1539 C C . SER A 1 188 ? 36.972 13.931 -56.234 1.00 48.88 188 SER A C 1
ATOM 1541 O O . SER A 1 188 ? 36.647 13.023 -55.477 1.00 48.88 188 SER A O 1
ATOM 1543 N N . ASP A 1 189 ? 36.147 14.535 -57.084 1.00 42.09 189 ASP A N 1
ATOM 1544 C CA . ASP A 1 189 ? 35.183 13.972 -58.037 1.00 42.09 189 ASP A CA 1
ATOM 1545 C C . ASP A 1 189 ? 34.628 12.541 -57.910 1.00 42.09 189 ASP A C 1
ATOM 1547 O O . ASP A 1 189 ? 35.358 11.554 -57.840 1.00 42.09 189 ASP A O 1
ATOM 1551 N N . GLY A 1 190 ? 33.314 12.482 -58.173 1.00 44.12 190 GLY A N 1
ATOM 1552 C CA . GLY A 1 190 ? 32.633 11.409 -58.907 1.00 44.12 190 GLY A CA 1
ATOM 1553 C C . GLY A 1 190 ? 31.936 10.382 -58.012 1.00 44.12 190 GLY A C 1
ATOM 1554 O O . GLY A 1 190 ? 32.511 9.894 -57.055 1.00 44.12 190 GLY A O 1
ATOM 1555 N N . ASN A 1 191 ? 30.709 9.934 -58.258 1.00 41.69 191 ASN A N 1
ATOM 1556 C CA . ASN A 1 191 ? 29.761 10.140 -59.346 1.00 41.69 191 ASN A CA 1
ATOM 1557 C C . ASN A 1 191 ? 28.410 9.562 -58.843 1.00 41.69 191 ASN A C 1
ATOM 1559 O O . ASN A 1 191 ? 28.418 8.601 -58.079 1.00 41.69 191 ASN A O 1
ATOM 1563 N N . THR A 1 192 ? 27.296 10.179 -59.252 1.00 46.12 192 THR A N 1
ATOM 1564 C CA . THR A 1 192 ? 26.003 9.600 -59.714 1.00 46.12 192 THR A CA 1
ATOM 1565 C C . THR A 1 192 ? 25.645 8.156 -59.278 1.00 46.12 192 THR A C 1
ATOM 1567 O O . THR A 1 192 ? 26.438 7.247 -59.469 1.00 46.12 192 THR A O 1
ATOM 1570 N N . HIS A 1 193 ? 24.429 7.798 -58.838 1.00 43.00 193 HIS A N 1
ATOM 1571 C CA . HIS A 1 193 ? 23.142 7.971 -59.530 1.00 43.00 193 HIS A CA 1
ATOM 1572 C C . HIS A 1 193 ? 22.009 7.231 -58.767 1.00 43.00 193 HIS A C 1
ATOM 1574 O O . HIS A 1 193 ? 22.285 6.170 -58.218 1.00 43.00 193 HIS A O 1
ATOM 1580 N N . ALA A 1 194 ? 20.787 7.793 -58.823 1.00 44.28 194 ALA A N 1
ATOM 1581 C CA . ALA A 1 194 ? 19.436 7.181 -58.874 1.00 44.28 194 ALA A CA 1
ATOM 1582 C C . ALA A 1 194 ? 19.056 6.082 -57.859 1.00 44.28 194 ALA A C 1
ATOM 1584 O O . ALA A 1 194 ? 19.688 5.040 -57.765 1.00 44.28 194 ALA A O 1
ATOM 1585 N N . ASP A 1 195 ? 18.055 6.332 -57.012 1.00 45.28 195 ASP A N 1
ATOM 1586 C CA . ASP A 1 195 ? 16.617 6.102 -57.285 1.00 45.28 195 ASP A CA 1
ATOM 1587 C C . ASP A 1 195 ? 16.285 4.627 -57.549 1.00 45.28 195 ASP A C 1
ATOM 1589 O O . ASP A 1 195 ? 16.488 4.135 -58.655 1.00 45.28 195 ASP A O 1
ATOM 1593 N N . ASP A 1 196 ? 15.665 3.970 -56.563 1.00 47.69 196 ASP A N 1
ATOM 1594 C CA . ASP A 1 196 ? 14.561 3.056 -56.866 1.00 47.69 196 ASP A CA 1
ATOM 1595 C C . ASP A 1 196 ? 13.543 2.992 -55.708 1.00 47.69 196 ASP A C 1
ATOM 1597 O O . ASP A 1 196 ? 13.809 2.408 -54.651 1.00 47.69 196 ASP A O 1
ATOM 1601 N N . PRO A 1 197 ? 12.380 3.645 -55.867 1.00 59.53 197 PRO A N 1
ATOM 1602 C CA . PRO A 1 197 ? 11.204 3.465 -55.040 1.00 59.53 197 PRO A CA 1
ATOM 1603 C C . PRO A 1 197 ? 10.103 2.767 -55.849 1.00 59.53 197 PRO A C 1
ATOM 1605 O O . PRO A 1 197 ? 9.443 3.436 -56.638 1.00 59.53 197 PRO A O 1
ATOM 1608 N N . SER A 1 198 ? 9.840 1.474 -55.629 1.00 44.66 198 SER A N 1
ATOM 1609 C CA . SER A 1 198 ? 8.524 0.830 -55.828 1.00 44.66 198 SER A CA 1
ATOM 1610 C C . SER A 1 198 ? 8.587 -0.679 -55.597 1.00 44.66 198 SER A C 1
ATOM 1612 O O . SER A 1 198 ? 9.235 -1.397 -56.340 1.00 44.66 198 SER A O 1
ATOM 1614 N N . ASP A 1 199 ? 7.826 -1.148 -54.614 1.00 50.34 199 ASP A N 1
ATOM 1615 C CA . ASP A 1 199 ? 6.969 -2.334 -54.754 1.00 50.34 199 ASP A CA 1
ATOM 1616 C C . ASP A 1 199 ? 5.952 -2.244 -53.606 1.00 50.34 199 ASP A C 1
ATOM 1618 O O . ASP A 1 199 ? 6.264 -2.460 -52.438 1.00 50.34 199 ASP A O 1
ATOM 1622 N N . LEU A 1 200 ? 4.824 -1.555 -53.782 1.00 44.00 200 LEU A N 1
ATOM 1623 C CA . LEU A 1 200 ? 3.610 -2.016 -54.457 1.00 44.00 200 LEU A CA 1
ATOM 1624 C C . LEU A 1 200 ? 3.184 -3.442 -54.078 1.00 44.00 200 LEU A C 1
ATOM 1626 O O . LEU A 1 200 ? 3.574 -4.434 -54.676 1.00 44.00 200 LEU A O 1
ATOM 1630 N N . SER A 1 201 ? 2.135 -3.443 -53.256 1.00 46.72 201 SER A N 1
ATOM 1631 C CA . SER A 1 201 ? 0.837 -4.033 -53.590 1.00 46.72 201 SER A CA 1
ATOM 1632 C C . SER A 1 201 ? 0.508 -5.438 -53.090 1.00 46.72 201 SER A C 1
ATOM 1634 O O . SER A 1 201 ? 1.330 -6.335 -52.970 1.00 46.72 201 SER A O 1
ATOM 1636 N N . HIS A 1 202 ? -0.806 -5.556 -52.902 1.00 48.72 202 HIS A N 1
ATOM 1637 C CA . HIS A 1 202 ? -1.629 -6.734 -52.697 1.00 48.72 202 HIS A CA 1
ATOM 1638 C C . HIS A 1 202 ? -1.798 -7.258 -51.263 1.00 48.72 202 HIS A C 1
ATOM 1640 O O . HIS A 1 202 ? -0.836 -7.410 -50.531 1.00 48.72 202 HIS A O 1
ATOM 1646 N N . VAL A 1 203 ? -2.982 -7.654 -50.783 1.00 43.53 203 VAL A N 1
ATOM 1647 C CA . VAL A 1 203 ? -4.419 -7.486 -51.116 1.00 43.53 203 VAL A CA 1
ATOM 1648 C C . VAL A 1 203 ? -5.144 -8.571 -50.302 1.00 43.53 203 VAL A C 1
ATOM 1650 O O . VAL A 1 203 ? -4.589 -9.647 -50.093 1.00 43.53 203 VAL A O 1
ATOM 1653 N N . SER A 1 204 ? -6.411 -8.316 -49.964 1.00 50.28 204 SER A N 1
ATOM 1654 C CA . SER A 1 204 ? -7.443 -9.257 -49.476 1.00 50.28 204 SER A CA 1
ATOM 1655 C C . SER A 1 204 ? -7.554 -9.354 -47.956 1.00 50.28 204 SER A C 1
ATOM 1657 O O . SER A 1 204 ? -6.669 -9.874 -47.290 1.00 50.28 204 SER A O 1
ATOM 1659 N N .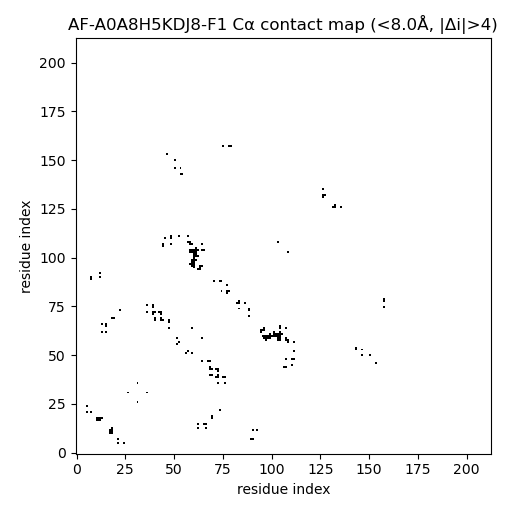 ASP A 1 205 ? -8.578 -8.774 -47.327 1.00 50.62 205 ASP A N 1
ATOM 1660 C CA . ASP A 1 205 ? -10.008 -9.142 -47.394 1.00 50.62 205 ASP A CA 1
ATOM 1661 C C . ASP A 1 205 ? -10.263 -10.644 -47.225 1.00 50.62 205 ASP A C 1
ATOM 1663 O O . ASP A 1 205 ? -10.077 -11.444 -48.138 1.00 50.62 205 ASP A O 1
ATOM 1667 N N . GLY A 1 206 ? -10.765 -11.012 -46.044 1.00 48.59 206 GLY A N 1
ATOM 1668 C CA . GLY A 1 206 ? -11.060 -12.390 -45.658 1.00 48.59 206 GLY A CA 1
ATOM 1669 C C . GLY A 1 206 ? -12.201 -12.480 -44.648 1.00 48.59 206 GLY A C 1
ATOM 1670 O O . GLY A 1 206 ? -11.991 -12.864 -43.507 1.00 48.59 206 GLY A O 1
ATOM 1671 N N . ARG A 1 207 ? -13.391 -12.058 -45.088 1.00 52.41 207 ARG A N 1
ATOM 1672 C CA . ARG A 1 207 ? -14.744 -12.516 -44.707 1.00 52.41 207 ARG A CA 1
ATOM 1673 C C . ARG A 1 207 ? -14.889 -13.479 -43.508 1.00 52.41 207 ARG A C 1
ATOM 1675 O O . ARG A 1 207 ? -14.527 -14.648 -43.590 1.00 52.41 207 ARG A O 1
ATOM 1682 N N . PHE A 1 208 ? -15.664 -13.033 -42.515 1.00 52.44 208 PHE A N 1
ATOM 1683 C CA . PHE A 1 208 ? -16.650 -13.872 -41.809 1.00 52.44 208 PHE A CA 1
ATOM 1684 C C . PHE A 1 208 ? -17.644 -14.488 -42.814 1.00 52.44 208 PHE A C 1
ATOM 1686 O O . PHE A 1 208 ? -17.925 -13.860 -43.842 1.00 52.44 208 PHE A O 1
ATOM 1693 N N . PRO A 1 209 ? -18.217 -15.677 -42.541 1.00 64.75 209 PRO A N 1
ATOM 1694 C CA . PRO A 1 209 ? -19.558 -15.708 -41.932 1.00 64.75 209 PRO A CA 1
ATOM 1695 C C . PRO A 1 209 ? -19.758 -16.968 -41.031 1.00 64.75 209 PRO A C 1
ATOM 1697 O O . PRO A 1 209 ? -18.767 -17.491 -40.531 1.00 64.75 209 PRO A O 1
ATOM 1700 N N . PRO A 1 210 ? -20.988 -17.414 -40.698 1.00 65.62 210 PRO A N 1
ATOM 1701 C CA . PRO A 1 210 ? -21.651 -17.056 -39.448 1.00 65.62 210 PRO A CA 1
ATOM 1702 C C . PRO A 1 210 ? -22.113 -18.276 -38.617 1.00 65.62 210 PRO A C 1
ATOM 1704 O O . PRO A 1 210 ? -21.963 -19.430 -39.006 1.00 65.62 210 PRO A O 1
ATOM 1707 N N . ASN A 1 211 ? -22.717 -17.953 -37.471 1.00 55.53 211 ASN A N 1
ATOM 1708 C CA . ASN A 1 211 ? -23.530 -18.775 -36.568 1.00 55.53 211 ASN A CA 1
ATOM 1709 C C . ASN A 1 211 ? -24.340 -19.918 -37.200 1.00 55.53 211 ASN A C 1
ATOM 1711 O O . ASN A 1 211 ? -24.960 -19.726 -38.246 1.00 55.53 211 ASN A O 1
ATOM 1715 N N . ALA A 1 212 ? -24.502 -21.001 -36.428 1.00 54.47 212 ALA A N 1
ATOM 1716 C CA . ALA A 1 212 ? -25.772 -21.467 -35.826 1.00 54.47 212 ALA A CA 1
ATOM 1717 C C . ALA A 1 212 ? -25.704 -22.983 -35.530 1.00 54.47 212 ALA A C 1
ATOM 1719 O O . ALA A 1 212 ? -24.853 -23.665 -36.103 1.00 54.47 212 ALA A O 1
ATOM 1720 N N . PRO A 1 213 ? -26.691 -23.563 -34.830 1.00 67.94 213 PRO A N 1
ATOM 1721 C CA . PRO A 1 213 ? -27.454 -23.088 -33.672 1.00 67.94 213 PRO A CA 1
ATOM 1722 C C . PRO A 1 213 ? -27.040 -23.779 -32.358 1.00 67.94 213 PRO A C 1
ATOM 1724 O O . PRO A 1 213 ? -26.519 -24.916 -32.404 1.00 67.94 213 PRO A O 1
#

Solvent-accessible surface area (backbone atoms only — not comparable to full-atom values): 13928 Å² total; per-residue (Å²): 131,86,80,82,79,78,56,73,89,82,46,58,83,77,41,65,66,57,49,48,51,47,51,51,60,57,50,70,75,43,102,65,58,71,65,58,56,51,52,33,44,58,49,19,46,54,52,52,44,52,51,43,47,73,73,68,49,79,71,37,7,26,61,40,49,53,48,53,28,53,55,40,27,50,52,51,53,31,49,73,71,69,42,42,91,84,53,63,80,90,71,92,80,89,70,58,51,80,51,48,90,78,35,60,28,62,67,52,40,53,50,54,53,64,66,69,68,64,87,77,81,72,80,72,88,73,66,90,43,70,73,49,41,54,50,49,49,52,51,49,52,48,52,53,53,48,48,61,48,39,66,60,36,60,71,49,53,74,74,68,66,78,68,98,67,82,66,74,85,71,92,78,84,88,75,80,81,87,75,82,89,81,82,86,86,83,88,83,86,87,77,90,80,81,88,88,90,85,84,83,84,90,84,80,90,80,78,84,85,82,90,85,134

Sequence (213 aa):
MPQLTLNSADIDPLDTDARRQYMNVFFRQLPISLDLIQEARVKAVELQSKHLAGQGLREVSEVYFEYHVDVTIWRLIVKRLMITKYNPWPWNVSLDENDLSHGASPVFREWFQSQADPPSRDQGPVPRSQAEAEKMALEAFRRARDFDLEGFRLQLIARQWPSEDETPPRDFYSGRPRTYGAPDPSSSDGNTHADDPSDLSHVSDGRFPPNAP

Mean predicted aligned error: 17.72 Å

pLDDT: mean 72.42, std 21.54, range [37.78, 97.5]

Secondary structure (DSSP, 8-state):
-------GGGS-TT-HHHHHHHHHHHHTTSS--HHHHHHHHHHHHHHHHHHHHHTT-S--BHHHHHHHHHHHHHHHHHHHTT-TTT---S------TT-GGG-B-HHHHHHHHHHH-SS--PPPPPPSSHHHHHHHHHHHHHHHHHHHHHHTTHHHHTTS---S--------------PPP--------------------------------

Organism: NCBI:txid48495

Foldseek 3Di:
DDLPPDDPVPFDLLPLVSLVVNVVSVCVVDPDDPVLLVVQLVVLLVLLLVLCVLVVDLWWAQSVSSSSSSQSSQCLVCVVVPNCVVDPDPDDDDDDRPPCVNHTHPSSNVVSVVVVDDPDDDDDDDDPDPVSVVVVVVVSVVSSVVSVCVVVCSVVVSVPDDPPPPPPPDPPPDDDPDDDDDDDDDDDDDDDDDDDDDDDDDDDDDDDDDDDD